Protein AF-A0A7W5H7Z1-F1 (afdb_monomer_lite)

Foldseek 3Di:
DDDPVNLVVVVQLLQAAFKEFLVLCCLLVSDVDSVRSVVVLVVQQPDPDDDHWDFQDWDQDPPPSDTTTITHPDHDDCSHQRHLVSVQCSVQPAPSNQKHAAPRPDPQLRARIDGLQEGEHEDPAPDDLVRLLVSQLSCQPPQGAYEYEYQDVVSVVSSLVNHDQSYWYHYRPDQWIATSVRDIDGSRVVSVVSVVCVVPVPDDDSDPDDD

Secondary structure (DSSP, 8-state):
---HHHHHHHHHHHHHH--EEHHHHHHTTSSSSHHHHHHHHHHHHH-SSS--PPEEEEEE-TTT-PEEEEE-SS--S-HHHHHHHHHHHHTS-S-GGGEEEGGGS-TTT--SEEETTEEEEE--S---HHHHHHHHGGGTT--S-EEEEESSHHHHHHHHTT--TTEEEEETT-SEEE-TT--EEEHHHHHHHHHHHHHS-----SS----

pLDDT: mean 88.71, std 11.76, range [37.62, 97.75]

Organism: NCBI:txid980271

Radius of gyration: 18.07 Å; chains: 1; bounding box: 48×33×54 Å

Structure (mmCIF, N/CA/C/O backbone):
data_AF-A0A7W5H7Z1-F1
#
_entry.id   AF-A0A7W5H7Z1-F1
#
loop_
_atom_site.group_PDB
_atom_site.id
_atom_site.type_symbol
_atom_site.label_atom_id
_atom_site.label_alt_id
_atom_site.label_comp_id
_atom_site.label_asym_id
_atom_site.label_entity_id
_atom_site.label_seq_id
_atom_site.pdbx_PDB_ins_code
_atom_site.Cartn_x
_atom_site.Cartn_y
_atom_site.Cartn_z
_atom_site.occupancy
_atom_site.B_iso_or_equiv
_atom_site.auth_seq_id
_atom_site.auth_comp_id
_atom_site.auth_asym_id
_atom_site.auth_atom_id
_atom_site.pdbx_PDB_model_num
ATOM 1 N N . MET A 1 1 ? -27.610 2.879 8.788 1.00 47.91 1 MET A N 1
ATOM 2 C CA . MET A 1 1 ? -26.671 2.871 9.938 1.00 47.91 1 MET A CA 1
ATOM 3 C C . MET A 1 1 ? -26.008 1.501 10.006 1.00 47.91 1 MET A C 1
ATOM 5 O O . MET A 1 1 ? -26.718 0.537 10.235 1.00 47.91 1 MET A O 1
ATOM 9 N N . VAL A 1 2 ? -24.693 1.392 9.778 1.00 54.22 2 VAL A N 1
ATOM 10 C CA . VAL A 1 2 ? -23.966 0.104 9.870 1.00 54.22 2 VAL A CA 1
ATOM 11 C C . VAL A 1 2 ? -24.048 -0.436 11.301 1.00 54.22 2 VAL A C 1
ATOM 13 O O . VAL A 1 2 ? -23.771 0.313 12.248 1.00 54.22 2 VAL A O 1
ATOM 16 N N . ASN A 1 3 ? -24.417 -1.711 11.460 1.00 74.06 3 ASN A N 1
ATOM 17 C CA . ASN A 1 3 ? -24.519 -2.368 12.761 1.00 74.06 3 ASN A CA 1
ATOM 18 C C . ASN A 1 3 ? -23.158 -2.309 13.483 1.00 74.06 3 ASN A C 1
ATOM 20 O O . ASN A 1 3 ? -22.092 -2.471 12.891 1.00 74.06 3 ASN A O 1
ATOM 24 N N . THR A 1 4 ? -23.176 -2.060 14.791 1.00 74.00 4 THR A N 1
ATOM 25 C CA . THR A 1 4 ? -21.963 -1.943 15.612 1.00 74.00 4 THR A CA 1
ATOM 26 C C . THR A 1 4 ? -21.084 -3.201 15.545 1.00 74.00 4 THR A C 1
ATOM 28 O O . THR A 1 4 ? -19.858 -3.083 15.567 1.00 74.00 4 THR A O 1
ATOM 31 N N . THR A 1 5 ? -21.692 -4.384 15.434 1.00 80.50 5 THR A N 1
ATOM 32 C CA . THR A 1 5 ? -20.982 -5.668 15.306 1.00 80.50 5 THR A CA 1
ATOM 33 C C . THR A 1 5 ? -20.309 -5.818 13.943 1.00 80.50 5 THR A C 1
ATOM 35 O O . THR A 1 5 ? -19.173 -6.274 13.854 1.00 80.50 5 THR A O 1
ATOM 38 N N . GLU A 1 6 ? -20.979 -5.373 12.885 1.00 84.69 6 GLU A N 1
ATOM 39 C CA . GLU A 1 6 ? -20.472 -5.413 11.513 1.00 84.69 6 GLU A CA 1
ATOM 40 C C . GLU A 1 6 ? -19.283 -4.464 11.328 1.00 84.69 6 GLU A C 1
ATOM 42 O O . GLU A 1 6 ? -18.262 -4.843 10.759 1.00 84.69 6 GLU A O 1
ATOM 47 N N . ARG A 1 7 ? -19.354 -3.259 11.910 1.00 85.69 7 ARG A N 1
ATOM 48 C CA . ARG A 1 7 ? -18.216 -2.330 11.917 1.00 85.69 7 ARG A CA 1
ATOM 49 C C . ARG A 1 7 ? -17.008 -2.918 12.644 1.00 85.69 7 ARG A C 1
ATOM 51 O O . ARG A 1 7 ? -15.891 -2.784 12.157 1.00 85.69 7 ARG A O 1
ATOM 58 N N . ASP A 1 8 ? -17.217 -3.545 13.803 1.00 90.69 8 ASP A N 1
ATOM 59 C CA . ASP A 1 8 ? -16.126 -4.181 14.550 1.00 90.69 8 ASP A CA 1
ATOM 60 C C . ASP A 1 8 ? -15.477 -5.303 13.744 1.00 90.69 8 ASP A C 1
ATOM 62 O O . ASP A 1 8 ? -14.252 -5.368 13.690 1.00 90.69 8 ASP A O 1
ATOM 66 N N . ARG A 1 9 ? -16.285 -6.139 13.082 1.00 89.81 9 ARG A N 1
ATOM 67 C CA . ARG A 1 9 ? -15.789 -7.173 12.172 1.00 89.81 9 ARG A CA 1
ATOM 68 C C . ARG A 1 9 ? -14.938 -6.561 11.058 1.00 89.81 9 ARG A C 1
ATOM 70 O O . ARG A 1 9 ? -13.774 -6.920 10.946 1.00 89.81 9 ARG A O 1
ATOM 77 N N . ARG A 1 10 ? -15.455 -5.545 10.357 1.00 90.94 10 ARG A N 1
ATOM 78 C CA . ARG A 1 10 ? -14.728 -4.839 9.290 1.00 90.94 10 ARG A CA 1
ATOM 79 C C . ARG A 1 10 ? -13.387 -4.264 9.758 1.00 90.94 10 ARG A C 1
ATOM 81 O O . ARG A 1 10 ? -12.411 -4.324 9.024 1.00 90.94 10 ARG A O 1
ATOM 88 N N . ILE A 1 11 ? -13.314 -3.716 10.974 1.00 92.75 11 ILE A N 1
ATOM 89 C CA . ILE A 1 11 ? -12.048 -3.222 11.548 1.00 92.75 11 ILE A CA 1
ATOM 90 C C . ILE A 1 11 ? -11.027 -4.358 11.675 1.00 92.75 11 ILE A C 1
ATOM 92 O O . ILE A 1 11 ? -9.861 -4.175 11.336 1.00 92.75 11 ILE A O 1
ATOM 96 N N . PHE A 1 12 ? -11.451 -5.514 12.184 1.00 93.44 12 PHE A N 1
ATOM 97 C CA . PHE A 1 12 ? -10.555 -6.652 12.363 1.00 93.44 12 PHE A CA 1
ATOM 98 C C . PHE A 1 12 ? -10.163 -7.309 11.043 1.00 93.44 12 PHE A C 1
ATOM 100 O O . PHE A 1 12 ? -9.004 -7.683 10.911 1.00 93.44 12 PHE A O 1
ATOM 107 N N . ASP A 1 13 ? -11.069 -7.362 10.069 1.00 92.12 13 ASP A N 1
ATOM 108 C CA . ASP A 1 13 ? -10.757 -7.830 8.718 1.00 92.12 13 ASP A CA 1
ATOM 109 C C . ASP A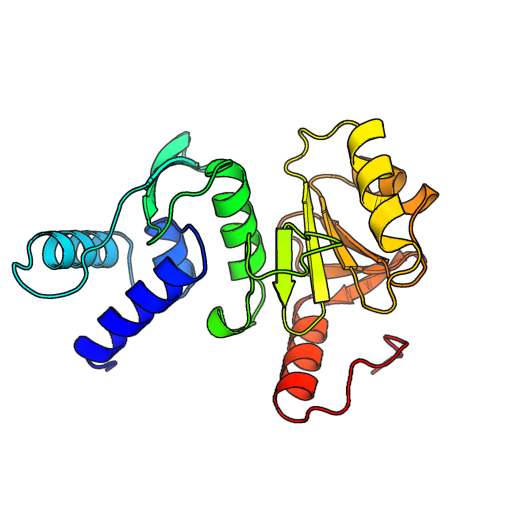 1 13 ? -9.655 -6.947 8.089 1.00 92.12 13 ASP A C 1
ATOM 111 O O . ASP A 1 13 ? -8.693 -7.457 7.514 1.00 92.12 13 ASP A O 1
ATOM 115 N N . ILE A 1 14 ? -9.717 -5.621 8.285 1.00 93.50 14 ILE A N 1
ATOM 116 C CA . ILE A 1 14 ? -8.649 -4.699 7.856 1.00 93.50 14 ILE A CA 1
ATOM 117 C C . ILE A 1 14 ? -7.334 -5.004 8.589 1.00 93.50 14 ILE A C 1
ATOM 119 O O . ILE A 1 14 ? -6.291 -5.109 7.950 1.00 93.50 14 ILE A O 1
ATOM 123 N N . PHE A 1 15 ? -7.367 -5.181 9.915 1.00 94.31 15 PHE A N 1
ATOM 124 C CA . PHE A 1 15 ? -6.164 -5.487 10.704 1.00 94.31 15 PHE A CA 1
ATOM 125 C C . PHE A 1 15 ? -5.545 -6.850 10.383 1.00 94.31 15 PHE A C 1
ATOM 127 O O . PHE A 1 15 ? -4.357 -7.047 10.638 1.00 94.31 15 PHE A O 1
ATOM 134 N N . ASP A 1 16 ? -6.330 -7.793 9.867 1.00 92.31 16 ASP A N 1
ATOM 135 C CA . ASP A 1 16 ? -5.832 -9.082 9.388 1.00 92.31 16 ASP A CA 1
ATOM 136 C C . ASP A 1 16 ? -5.142 -8.961 8.034 1.00 92.31 16 ASP A C 1
ATOM 138 O O . ASP A 1 16 ? -4.202 -9.709 7.765 1.00 92.31 16 ASP A O 1
ATOM 142 N N . THR A 1 17 ? -5.573 -7.991 7.231 1.00 91.50 17 THR A N 1
ATOM 143 C CA . THR A 1 17 ? -5.092 -7.778 5.868 1.00 91.50 17 THR A CA 1
ATOM 144 C C . THR A 1 17 ? -3.807 -6.959 5.838 1.00 91.50 17 THR A C 1
ATOM 146 O O . THR A 1 17 ? -2.834 -7.376 5.213 1.00 91.50 17 THR A O 1
ATOM 149 N N . ALA A 1 18 ? -3.779 -5.798 6.503 1.00 93.50 18 ALA A N 1
ATOM 150 C CA . ALA A 1 18 ? -2.664 -4.865 6.379 1.00 93.50 18 ALA A CA 1
ATOM 151 C C . ALA A 1 18 ? -2.434 -4.009 7.639 1.00 93.50 18 ALA A C 1
ATOM 153 O O . ALA A 1 18 ? -3.381 -3.675 8.361 1.00 93.50 18 ALA A O 1
ATOM 154 N N . PRO A 1 19 ? -1.183 -3.576 7.886 1.00 95.19 19 PRO A N 1
ATOM 155 C CA . PRO A 1 19 ? -0.887 -2.531 8.856 1.00 95.19 19 PRO A CA 1
ATOM 156 C C . PRO A 1 19 ? -1.533 -1.203 8.466 1.00 95.19 19 PRO A C 1
ATOM 158 O O . PRO A 1 19 ? -1.323 -0.703 7.359 1.00 95.19 19 PRO A O 1
ATOM 161 N N . VAL A 1 20 ? -2.288 -0.615 9.396 1.00 95.81 20 VAL A N 1
ATOM 162 C CA . VAL A 1 20 ? -2.970 0.668 9.184 1.00 95.81 20 VAL A CA 1
ATOM 163 C C . VAL A 1 20 ? -2.924 1.567 10.416 1.00 95.81 20 VAL A C 1
ATOM 165 O O . VAL A 1 20 ? -2.855 1.117 11.560 1.00 95.81 20 VAL A O 1
ATOM 168 N N . THR A 1 21 ? -3.019 2.871 10.197 1.00 95.94 21 THR A N 1
ATOM 169 C CA . THR A 1 21 ? -3.160 3.890 11.239 1.00 95.94 21 THR A CA 1
ATOM 170 C C . THR A 1 21 ? -4.626 4.257 11.466 1.00 95.94 21 THR A C 1
ATOM 172 O O . THR A 1 21 ? -5.500 4.020 10.631 1.00 95.94 21 THR A O 1
ATOM 175 N N . THR A 1 22 ? -4.920 4.925 12.586 1.00 95.31 22 THR A N 1
ATOM 176 C CA . THR A 1 22 ? -6.266 5.471 12.841 1.00 95.31 22 THR A CA 1
ATOM 177 C C . THR A 1 22 ? -6.733 6.405 11.717 1.00 95.31 22 THR A C 1
ATOM 179 O O . THR A 1 22 ? -7.916 6.416 11.386 1.00 95.31 22 THR A O 1
ATOM 182 N N . ARG A 1 23 ? -5.828 7.188 11.118 1.00 93.44 23 ARG A N 1
ATOM 183 C CA . ARG A 1 23 ? -6.168 8.097 10.016 1.00 93.44 23 ARG A CA 1
ATOM 184 C C . ARG A 1 23 ? -6.572 7.335 8.759 1.00 93.44 23 ARG A C 1
ATOM 186 O O . ARG A 1 23 ? -7.556 7.696 8.127 1.00 93.44 23 ARG A O 1
ATOM 193 N N . GLN A 1 24 ? -5.850 6.274 8.426 1.00 94.00 24 GLN A N 1
ATOM 194 C CA . GLN A 1 24 ? -6.171 5.424 7.281 1.00 94.00 24 GLN A CA 1
ATOM 195 C C . GLN A 1 24 ? -7.546 4.758 7.433 1.00 94.00 24 GLN A C 1
ATOM 197 O O . GLN A 1 24 ? -8.302 4.698 6.472 1.00 94.00 24 GLN A O 1
ATOM 202 N N . LEU A 1 25 ? -7.949 4.380 8.653 1.00 94.31 25 LEU A N 1
ATOM 203 C CA . LEU A 1 25 ? -9.320 3.909 8.909 1.00 94.31 25 LEU A CA 1
ATOM 204 C C . LEU A 1 25 ? -10.390 4.981 8.628 1.00 94.31 25 LEU A C 1
ATOM 206 O O . LEU A 1 25 ? -11.520 4.644 8.277 1.00 94.31 25 LEU A O 1
ATOM 210 N N . VAL A 1 26 ? -10.058 6.265 8.795 1.00 93.50 26 VAL A N 1
ATOM 211 C CA . VAL A 1 26 ? -10.948 7.375 8.421 1.00 93.50 26 VAL A CA 1
ATOM 212 C C . VAL A 1 26 ? -10.985 7.541 6.902 1.00 93.50 26 VAL A C 1
ATOM 214 O O . VAL A 1 26 ? -12.079 7.621 6.359 1.00 93.50 26 VAL A O 1
ATOM 217 N N . LYS A 1 27 ? -9.831 7.507 6.214 1.00 91.69 27 LYS A N 1
ATOM 218 C CA . LYS A 1 27 ? -9.767 7.537 4.736 1.00 91.69 27 LYS A CA 1
ATOM 219 C C . LYS A 1 27 ? -10.591 6.405 4.103 1.00 91.69 27 LYS A C 1
ATOM 221 O O . LYS A 1 27 ? -11.343 6.635 3.169 1.00 91.69 27 LYS A O 1
ATOM 226 N N . LEU A 1 28 ? -10.545 5.211 4.694 1.00 90.25 28 LEU A N 1
ATOM 227 C CA . LEU A 1 28 ? -11.344 4.043 4.297 1.00 90.25 28 LEU A CA 1
ATOM 228 C C . LEU A 1 28 ? -12.847 4.151 4.622 1.00 90.25 28 LEU A C 1
ATOM 230 O O . LEU A 1 28 ? -13.590 3.176 4.461 1.00 90.25 28 LEU A O 1
ATOM 234 N N . ASN A 1 29 ? -13.308 5.289 5.147 1.00 91.06 29 ASN A N 1
ATOM 235 C CA . ASN A 1 29 ? -14.686 5.515 5.581 1.00 91.06 29 ASN A CA 1
ATOM 236 C C . ASN A 1 29 ? -15.193 4.484 6.612 1.00 91.06 29 ASN A C 1
ATOM 238 O O . ASN A 1 29 ? -16.395 4.245 6.740 1.00 91.06 29 ASN A O 1
ATOM 242 N N . VAL A 1 30 ? -14.294 3.866 7.392 1.00 91.31 30 VAL A N 1
ATOM 243 C CA . VAL A 1 30 ? -14.677 2.988 8.520 1.00 91.31 30 VAL A CA 1
ATOM 244 C C . VAL A 1 30 ? -15.214 3.829 9.677 1.00 91.31 30 VAL A C 1
ATOM 246 O O . VAL A 1 30 ? -16.120 3.417 10.410 1.00 91.31 30 VAL A O 1
ATOM 249 N N . PHE A 1 31 ? -14.653 5.028 9.831 1.00 93.56 31 PHE A N 1
ATOM 250 C CA . PHE A 1 31 ? -15.052 6.009 10.825 1.00 93.56 31 PHE A CA 1
ATOM 251 C C . PHE A 1 31 ? -15.209 7.391 10.195 1.00 93.56 31 PHE A C 1
ATOM 253 O O . PHE A 1 31 ? -14.397 7.758 9.354 1.00 93.56 31 PHE A O 1
ATOM 260 N N . PRO A 1 32 ? -16.168 8.202 10.672 1.00 92.69 32 PRO A N 1
ATOM 261 C CA . PRO A 1 32 ? -16.377 9.556 10.159 1.00 92.69 32 PRO A CA 1
ATOM 262 C C . PRO A 1 32 ? -15.294 10.545 10.613 1.00 92.69 32 PRO A C 1
ATOM 264 O O . PRO A 1 32 ? -15.158 11.619 10.044 1.00 92.69 32 PRO A O 1
ATOM 267 N N . SER A 1 33 ? -14.556 10.237 11.686 1.00 95.44 33 SER A N 1
ATOM 268 C CA . SER A 1 33 ? -13.515 11.123 12.208 1.00 95.44 33 SER A CA 1
ATOM 269 C C . SER A 1 33 ? -12.477 10.386 13.044 1.00 95.44 33 SER A C 1
ATOM 271 O O . SER A 1 33 ? -12.737 9.320 13.618 1.00 95.44 33 SER A O 1
ATOM 273 N N . TYR A 1 34 ? -11.306 11.007 13.179 1.00 93.62 34 TYR A N 1
ATOM 274 C CA . TYR A 1 34 ? -10.184 10.491 13.962 1.00 93.62 34 TYR A CA 1
ATOM 275 C C . TYR A 1 34 ? -10.542 10.291 15.445 1.00 93.62 34 TYR A C 1
ATOM 277 O O . TYR A 1 34 ? -10.208 9.270 16.050 1.00 9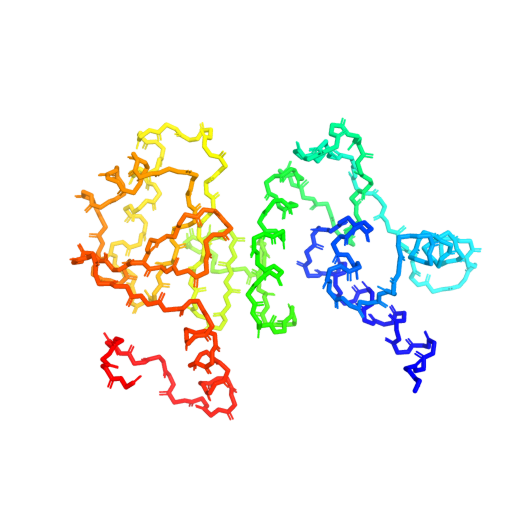3.62 34 TYR A O 1
ATOM 285 N N . GLN A 1 35 ? -11.278 11.234 16.042 1.00 95.12 35 GLN A N 1
ATOM 286 C CA . GLN A 1 35 ? -11.726 11.154 17.435 1.00 95.12 35 GLN A CA 1
ATOM 287 C C . GLN A 1 35 ? -12.687 9.977 17.638 1.00 95.12 35 GLN A C 1
ATOM 289 O O . GLN A 1 35 ? -12.592 9.263 18.641 1.00 95.12 35 GLN A O 1
ATOM 294 N N . THR A 1 36 ? -13.591 9.746 16.679 1.00 95.50 36 THR A N 1
ATOM 295 C CA . THR A 1 36 ? -14.536 8.621 16.715 1.00 95.50 36 THR A CA 1
ATOM 296 C C . THR A 1 36 ? -13.798 7.290 16.637 1.00 95.50 36 THR A C 1
ATOM 298 O O . THR A 1 36 ? -14.044 6.403 17.460 1.00 95.50 36 THR A O 1
ATOM 301 N N . ALA A 1 37 ? -12.847 7.185 15.706 1.00 94.88 37 ALA A N 1
ATOM 302 C CA . ALA A 1 37 ? -11.997 6.015 15.546 1.00 94.88 37 ALA A CA 1
ATOM 303 C C . ALA A 1 37 ? -11.220 5.706 16.837 1.00 94.88 37 ALA A C 1
ATOM 305 O O . ALA A 1 37 ? -11.345 4.613 17.390 1.00 94.88 37 ALA A O 1
ATOM 306 N N . ASN A 1 38 ? -10.516 6.689 17.408 1.00 94.69 38 ASN A N 1
ATOM 307 C CA . ASN A 1 38 ? -9.751 6.499 18.645 1.00 94.69 38 ASN A CA 1
ATOM 308 C C . ASN A 1 38 ? -10.619 6.082 19.836 1.00 94.69 38 ASN A C 1
ATOM 310 O O . ASN A 1 38 ? -10.276 5.130 20.542 1.00 94.69 38 ASN A O 1
ATOM 314 N N . ARG A 1 39 ? -11.765 6.742 20.059 1.00 94.81 39 ARG A N 1
ATOM 315 C CA . ARG A 1 39 ? -12.697 6.350 21.132 1.00 94.81 39 ARG A CA 1
ATOM 316 C C . ARG A 1 39 ? -13.161 4.907 20.950 1.00 94.81 39 ARG A C 1
ATOM 318 O O . ARG A 1 39 ? -13.261 4.172 21.935 1.00 94.81 39 ARG A O 1
ATOM 325 N N . ARG A 1 40 ? -13.433 4.482 19.709 1.00 94.19 40 ARG A N 1
ATOM 326 C CA . ARG A 1 40 ? -13.847 3.104 19.430 1.00 94.19 40 ARG A CA 1
ATOM 327 C C . ARG A 1 40 ? -12.722 2.107 19.685 1.00 94.19 40 ARG A C 1
ATOM 329 O O . ARG A 1 40 ? -12.962 1.137 20.397 1.00 94.19 40 ARG A O 1
ATOM 336 N N . LEU A 1 41 ? -11.517 2.359 19.179 1.00 94.75 41 LEU A N 1
ATOM 337 C CA . LEU A 1 41 ? -10.360 1.479 19.374 1.00 94.75 41 LEU A CA 1
ATOM 338 C C . LEU A 1 41 ? -10.004 1.323 20.862 1.00 94.75 41 LEU A C 1
ATOM 340 O O . LEU A 1 41 ? -9.753 0.209 21.318 1.00 94.75 41 LEU A O 1
ATOM 344 N N . ILE A 1 42 ? -10.087 2.399 21.656 1.00 93.88 42 ILE A N 1
ATOM 345 C CA . ILE A 1 42 ? -9.908 2.339 23.119 1.00 93.88 42 ILE A CA 1
ATOM 346 C C . ILE A 1 42 ? -10.977 1.456 23.772 1.00 93.88 42 ILE A C 1
ATOM 348 O O . ILE A 1 42 ? -10.652 0.633 24.628 1.00 93.88 42 ILE A O 1
ATOM 352 N N . ARG A 1 43 ? -12.250 1.597 23.378 1.00 92.75 43 ARG A N 1
ATOM 353 C CA . ARG A 1 43 ? -13.335 0.747 23.898 1.00 92.75 43 ARG A CA 1
ATOM 354 C C . ARG A 1 43 ? -13.119 -0.720 23.537 1.00 92.75 43 ARG A C 1
ATOM 356 O O . ARG A 1 43 ? -13.290 -1.565 24.406 1.00 92.75 43 ARG A O 1
ATOM 363 N N . LEU A 1 44 ? -12.712 -1.013 22.300 1.00 92.75 44 LEU A N 1
ATOM 364 C CA . LEU A 1 44 ? -12.395 -2.372 21.855 1.00 92.75 44 LEU A CA 1
ATOM 365 C C . LEU A 1 44 ? -11.237 -2.974 22.656 1.00 92.75 44 LEU A C 1
ATOM 367 O O . LEU A 1 44 ? -11.344 -4.107 23.107 1.00 92.75 44 LEU A O 1
ATOM 371 N N . LYS A 1 45 ? -10.181 -2.197 22.920 1.00 92.38 45 LYS A N 1
ATOM 372 C CA . LYS A 1 45 ? -9.049 -2.635 23.750 1.00 92.38 45 LYS A CA 1
ATOM 373 C C . LYS A 1 45 ? -9.447 -2.942 25.201 1.00 92.38 45 LYS A C 1
ATOM 375 O O . LYS A 1 45 ? -8.849 -3.811 25.820 1.00 92.38 45 LYS A O 1
ATOM 380 N N . LYS A 1 46 ? -10.441 -2.234 25.750 1.00 91.44 46 LYS A N 1
ATOM 381 C CA . LYS A 1 46 ? -10.940 -2.431 27.126 1.00 91.44 46 LYS A CA 1
ATOM 382 C C . LYS A 1 46 ? -11.931 -3.594 27.270 1.00 91.44 46 LYS A C 1
ATOM 384 O O . LYS A 1 46 ? -12.302 -3.926 28.396 1.00 91.44 46 LYS A O 1
ATOM 389 N N . ARG A 1 47 ? -12.411 -4.191 26.173 1.00 87.25 47 ARG A N 1
ATOM 390 C CA . ARG A 1 47 ? -13.343 -5.326 26.252 1.00 87.25 47 ARG A CA 1
ATOM 391 C C . ARG A 1 47 ? -12.638 -6.545 26.845 1.00 87.25 47 ARG A C 1
ATOM 393 O O . ARG A 1 47 ? -11.533 -6.881 26.446 1.00 87.25 47 ARG A O 1
ATOM 400 N N . LYS A 1 48 ? -13.318 -7.231 27.770 1.00 74.69 48 LYS A N 1
ATOM 401 C CA . LYS A 1 48 ? -12.821 -8.464 28.409 1.00 74.69 48 LYS A CA 1
ATOM 402 C C . LYS A 1 48 ? -12.991 -9.720 27.544 1.00 74.69 48 LYS A C 1
ATOM 404 O O . LYS A 1 48 ? -12.361 -10.730 27.822 1.00 74.69 48 LYS A O 1
ATOM 409 N N . ARG A 1 49 ? -13.876 -9.683 26.543 1.00 77.44 49 ARG A N 1
ATOM 410 C CA . ARG A 1 49 ? -14.193 -10.816 25.659 1.00 77.44 49 ARG A CA 1
ATOM 411 C C . ARG A 1 49 ? -14.089 -10.381 24.197 1.00 77.44 49 ARG A C 1
ATOM 413 O O . ARG A 1 49 ? -14.547 -9.289 23.856 1.00 77.44 49 ARG A O 1
ATOM 420 N N . GLY A 1 50 ? -13.533 -11.254 23.359 1.00 82.06 50 GLY A N 1
ATOM 421 C CA . GLY A 1 50 ? -13.363 -11.046 21.920 1.00 82.06 50 GLY A CA 1
ATOM 422 C C . GLY A 1 50 ? -11.962 -10.581 21.514 1.00 82.06 50 GLY A C 1
ATOM 423 O O . GLY A 1 50 ? -11.062 -10.439 22.340 1.00 82.06 50 GLY A O 1
ATOM 424 N N . ARG A 1 51 ? -11.789 -10.359 20.208 1.00 89.12 51 ARG A N 1
ATOM 425 C CA . ARG A 1 51 ? -10.541 -9.858 19.619 1.00 89.12 51 ARG A CA 1
ATOM 426 C C . ARG A 1 51 ? -10.269 -8.424 20.081 1.00 89.12 51 ARG A C 1
ATOM 428 O O . ARG A 1 51 ? -11.200 -7.635 20.249 1.00 89.12 51 ARG A O 1
ATOM 435 N N . THR A 1 52 ? -8.997 -8.077 20.265 1.00 92.38 52 THR A N 1
ATOM 436 C CA . THR A 1 52 ? -8.571 -6.734 20.687 1.00 92.38 52 THR A CA 1
ATOM 437 C C . THR A 1 52 ? -7.640 -6.102 19.649 1.00 92.38 52 THR A C 1
ATOM 439 O O . THR A 1 52 ? -6.822 -6.806 19.054 1.00 92.38 52 THR A O 1
ATOM 442 N N . PRO A 1 53 ? -7.744 -4.782 19.395 1.00 93.31 53 PRO A N 1
ATOM 443 C CA . PRO A 1 53 ? -6.815 -4.091 18.510 1.00 93.31 53 PRO A CA 1
ATOM 444 C C . PRO A 1 53 ? -5.394 -4.156 19.068 1.00 93.31 53 PRO A C 1
ATOM 446 O O . PRO A 1 53 ? -5.131 -3.687 20.181 1.00 93.31 53 PRO A O 1
ATOM 449 N N . ARG A 1 54 ? -4.473 -4.700 18.278 1.00 94.88 54 ARG A N 1
ATOM 450 C CA . ARG A 1 54 ? -3.052 -4.764 18.611 1.00 94.88 54 ARG A CA 1
ATOM 451 C C . ARG A 1 54 ? -2.325 -3.595 17.961 1.00 94.88 54 ARG A C 1
ATOM 453 O O . ARG A 1 54 ? -2.449 -3.386 16.761 1.00 94.88 54 ARG A O 1
ATOM 460 N N . VAL A 1 55 ? -1.554 -2.858 18.759 1.00 96.62 55 VAL A N 1
ATOM 461 C CA . VAL A 1 55 ? -0.592 -1.871 18.253 1.00 96.62 55 VAL A CA 1
ATOM 462 C C . VAL A 1 55 ? 0.731 -2.591 18.035 1.00 96.62 55 VAL A C 1
ATOM 464 O O . VAL A 1 55 ? 1.220 -3.249 18.956 1.00 96.62 55 VAL A O 1
ATOM 467 N N . ILE A 1 56 ? 1.282 -2.493 16.830 1.00 96.25 56 ILE A N 1
ATOM 468 C CA . ILE A 1 56 ? 2.532 -3.169 16.454 1.00 96.25 56 ILE A CA 1
ATOM 469 C C . ILE A 1 56 ? 3.734 -2.221 16.388 1.00 96.25 56 ILE A C 1
ATOM 471 O O . ILE A 1 56 ? 4.864 -2.694 16.397 1.00 96.25 56 ILE A O 1
ATOM 475 N N . GLY A 1 57 ? 3.493 -0.909 16.376 1.00 96.00 57 GLY A N 1
ATOM 476 C CA . GLY A 1 57 ? 4.524 0.124 16.382 1.00 96.00 57 GLY A CA 1
ATOM 477 C C . GLY A 1 57 ? 3.938 1.522 16.193 1.00 96.00 57 GLY A C 1
ATOM 478 O O . GLY A 1 57 ? 2.715 1.711 16.252 1.00 96.00 57 GLY A O 1
ATOM 479 N N . THR A 1 58 ? 4.820 2.486 15.954 1.00 95.56 58 THR A N 1
ATOM 480 C CA . THR A 1 58 ? 4.485 3.854 15.552 1.00 95.56 58 THR A CA 1
ATOM 481 C C . THR A 1 58 ? 5.239 4.228 14.278 1.00 95.56 58 THR A C 1
ATOM 483 O O . THR A 1 58 ? 6.302 3.681 14.000 1.00 95.56 58 THR A O 1
ATOM 486 N N . VAL A 1 59 ? 4.652 5.115 13.474 1.00 93.38 59 VAL A N 1
ATOM 487 C CA . VAL A 1 59 ? 5.251 5.656 12.242 1.00 93.38 59 VAL A CA 1
ATOM 488 C C . VAL A 1 59 ? 5.036 7.164 12.221 1.00 93.38 59 VAL A C 1
ATOM 490 O O . VAL A 1 59 ? 3.937 7.627 12.532 1.00 93.38 59 VAL A O 1
ATOM 493 N N . ALA A 1 60 ? 6.066 7.931 11.866 1.00 90.50 60 ALA A N 1
ATOM 494 C CA . ALA A 1 60 ? 5.939 9.365 11.633 1.00 90.50 60 ALA A CA 1
ATOM 495 C C . ALA A 1 60 ? 5.263 9.610 10.276 1.00 90.50 60 ALA A C 1
ATOM 497 O O . ALA A 1 60 ? 5.768 9.191 9.238 1.00 90.50 60 ALA A O 1
ATOM 498 N N . MET A 1 61 ? 4.107 10.275 10.277 1.00 81.31 61 MET A N 1
ATOM 499 C CA . MET A 1 61 ? 3.385 10.577 9.036 1.00 81.31 61 MET A CA 1
ATOM 500 C C . MET A 1 61 ? 3.991 11.815 8.359 1.00 81.31 61 MET A C 1
ATOM 502 O O . MET A 1 61 ? 4.204 12.831 9.028 1.00 81.31 61 MET A O 1
ATOM 506 N N . HIS A 1 62 ? 4.219 11.754 7.041 1.00 72.25 62 HIS A N 1
ATOM 507 C CA . HIS A 1 62 ? 4.903 12.805 6.268 1.00 72.25 62 HIS A CA 1
ATOM 508 C C . HIS A 1 62 ? 4.292 14.206 6.411 1.00 72.25 62 HIS A C 1
ATOM 510 O O . HIS A 1 62 ? 5.008 15.198 6.373 1.00 72.25 62 HIS A O 1
ATOM 516 N N . ASP A 1 63 ? 2.980 14.301 6.596 1.00 69.31 63 ASP A N 1
ATOM 517 C CA . ASP A 1 63 ? 2.246 15.565 6.567 1.00 69.31 63 ASP A CA 1
ATOM 518 C C . ASP A 1 63 ? 2.113 16.258 7.930 1.00 69.31 63 ASP A C 1
ATOM 520 O O . ASP A 1 63 ? 1.739 17.425 7.999 1.00 69.31 63 ASP A O 1
ATOM 524 N N . SER A 1 64 ? 2.388 15.550 9.027 1.00 68.31 64 SER A N 1
ATOM 525 C CA . SER A 1 64 ? 2.234 16.104 10.380 1.00 68.31 64 SER A CA 1
ATOM 526 C C . SER A 1 64 ? 3.480 15.979 11.246 1.00 68.31 64 SER A C 1
ATOM 528 O O . SER A 1 64 ? 3.524 16.588 12.315 1.00 68.31 64 SER A O 1
ATOM 530 N N . GLY A 1 65 ? 4.455 15.151 10.848 1.00 72.38 65 GLY A N 1
ATOM 531 C CA . GLY A 1 65 ? 5.630 14.806 11.655 1.00 72.38 65 GLY A CA 1
ATOM 532 C C . GLY A 1 65 ? 5.297 14.085 12.967 1.00 72.38 65 GLY A C 1
ATOM 533 O O . GLY A 1 65 ? 6.192 13.741 13.733 1.00 72.38 65 GLY A O 1
ATOM 534 N N . ARG A 1 66 ? 4.010 13.850 13.255 1.00 82.56 66 ARG A N 1
ATOM 535 C CA . ARG A 1 66 ? 3.551 13.198 14.478 1.00 82.56 66 ARG A CA 1
ATOM 536 C C . ARG A 1 66 ? 3.539 11.697 14.283 1.00 82.56 66 ARG A C 1
ATOM 538 O O . ARG A 1 66 ? 3.082 11.184 13.260 1.00 82.56 66 ARG A O 1
ATOM 545 N N . GLU A 1 67 ? 3.970 10.998 15.321 1.00 91.56 67 GLU A N 1
ATOM 546 C CA . GLU A 1 67 ? 3.860 9.552 15.371 1.00 91.56 67 GLU A CA 1
ATOM 547 C C . GLU A 1 67 ? 2.393 9.108 15.419 1.00 91.56 67 GLU A C 1
ATOM 549 O O . GLU A 1 67 ? 1.610 9.506 16.289 1.00 91.56 67 GLU A O 1
ATOM 554 N N . ALA A 1 68 ? 2.026 8.230 14.492 1.00 93.19 68 ALA A N 1
ATOM 555 C CA . ALA A 1 68 ? 0.749 7.546 14.456 1.00 93.19 68 ALA A CA 1
ATOM 556 C C . ALA A 1 68 ? 0.913 6.101 14.936 1.00 93.19 68 ALA A C 1
ATOM 558 O O . ALA A 1 68 ? 1.837 5.395 14.538 1.00 93.19 68 ALA A O 1
ATOM 559 N N . LYS A 1 69 ? -0.020 5.633 15.774 1.00 96.25 69 LYS A N 1
ATOM 560 C CA . LYS A 1 69 ? -0.087 4.218 16.169 1.00 96.25 69 LYS A CA 1
ATOM 561 C C . LYS A 1 69 ? -0.486 3.366 14.973 1.00 96.25 69 LYS A C 1
ATOM 563 O O . LYS A 1 69 ? -1.490 3.663 14.322 1.00 96.25 69 LYS A O 1
ATOM 568 N N . VAL A 1 70 ? 0.256 2.285 14.763 1.00 97.38 70 VAL A N 1
ATOM 569 C CA . VAL A 1 70 ? -0.002 1.307 13.707 1.00 97.38 70 VAL A CA 1
ATOM 570 C C . VAL A 1 70 ? -0.675 0.081 14.304 1.00 97.38 70 VAL A C 1
ATOM 572 O O . VAL A 1 70 ? -0.167 -0.519 15.257 1.00 97.38 70 VAL A O 1
ATOM 575 N N . TYR A 1 71 ? -1.818 -0.286 13.739 1.00 97.38 71 TYR A N 1
ATOM 576 C CA . TYR A 1 71 ? -2.620 -1.432 14.133 1.00 97.38 71 TYR A CA 1
ATOM 577 C C . TYR A 1 71 ? -2.502 -2.541 13.091 1.00 97.38 71 TYR A C 1
ATOM 579 O O . TYR A 1 71 ? -2.625 -2.284 11.897 1.00 97.38 71 TYR A O 1
ATOM 587 N N . CYS A 1 72 ? -2.261 -3.764 13.559 1.00 95.56 72 CYS A N 1
ATOM 588 C CA . CYS A 1 72 ? -2.241 -4.975 12.740 1.00 95.56 72 CYS A CA 1
ATOM 589 C C . CYS A 1 72 ? -2.384 -6.203 13.647 1.00 95.56 72 CYS A C 1
ATOM 591 O O . CYS A 1 72 ? -1.872 -6.213 14.773 1.00 95.56 72 CYS A O 1
ATOM 593 N N . SER A 1 73 ? -3.054 -7.252 13.176 1.00 93.25 73 SER A N 1
ATOM 594 C CA . SER A 1 73 ? -3.196 -8.508 13.923 1.00 93.25 73 SER A CA 1
ATOM 595 C C . SER A 1 73 ? -1.879 -9.288 14.010 1.00 93.25 73 SER A C 1
ATOM 597 O O . SER A 1 73 ? -1.623 -9.978 15.003 1.00 93.25 73 SER A O 1
ATOM 599 N N . HIS A 1 74 ? -1.006 -9.145 13.014 1.00 90.50 74 HIS A N 1
ATOM 600 C CA . HIS A 1 74 ? 0.278 -9.833 12.924 1.00 90.50 74 HIS A CA 1
ATOM 601 C C . HIS A 1 74 ? 1.456 -8.847 12.985 1.00 90.50 74 HIS A C 1
ATOM 603 O O . HIS A 1 74 ? 1.299 -7.641 12.808 1.00 90.50 74 HIS A O 1
ATOM 609 N N . ARG A 1 75 ? 2.654 -9.351 13.308 1.00 89.75 75 ARG A N 1
ATOM 610 C CA . ARG A 1 75 ? 3.877 -8.537 13.247 1.00 89.75 75 ARG A CA 1
ATOM 611 C C . ARG A 1 75 ? 4.338 -8.429 11.799 1.00 89.75 75 ARG A C 1
ATOM 613 O O . ARG A 1 75 ? 4.282 -9.417 11.074 1.00 89.75 75 ARG A O 1
ATOM 620 N N . VAL A 1 76 ? 4.856 -7.265 11.434 1.00 90.81 76 VAL A N 1
ATOM 621 C CA . VAL A 1 76 ? 5.516 -7.024 10.147 1.00 90.81 76 VAL A CA 1
ATOM 622 C C . VAL A 1 76 ? 6.930 -6.512 10.403 1.00 90.81 76 VAL A C 1
ATOM 624 O O . VAL A 1 76 ? 7.175 -5.860 11.420 1.00 90.81 76 VAL A O 1
ATOM 627 N N . SER A 1 77 ? 7.869 -6.843 9.521 1.00 87.88 77 SER A N 1
ATOM 628 C CA . SER A 1 77 ? 9.285 -6.489 9.683 1.00 87.88 77 SER A CA 1
ATOM 629 C C . SER A 1 77 ? 9.556 -5.020 9.355 1.00 87.88 77 SER A C 1
ATOM 631 O O . SER A 1 77 ? 10.256 -4.344 10.103 1.00 87.88 77 SER A O 1
ATOM 633 N N . LYS A 1 78 ? 8.967 -4.508 8.269 1.00 91.62 78 LYS A N 1
ATOM 634 C CA . LYS A 1 78 ? 9.127 -3.128 7.795 1.00 91.62 78 LYS A CA 1
ATOM 635 C C . LYS A 1 78 ? 7.828 -2.340 7.986 1.00 91.62 78 LYS A C 1
ATOM 637 O O . LYS A 1 78 ? 7.146 -2.024 7.021 1.00 91.62 78 LYS A O 1
ATOM 642 N N . ILE A 1 79 ? 7.475 -2.033 9.239 1.00 93.88 79 ILE A N 1
ATOM 643 C CA . ILE A 1 79 ? 6.199 -1.367 9.590 1.00 93.88 79 ILE A CA 1
ATOM 644 C C . ILE A 1 79 ? 5.955 -0.120 8.737 1.00 93.88 79 ILE A C 1
ATOM 646 O O . ILE A 1 79 ? 4.860 0.074 8.225 1.00 93.88 79 ILE A O 1
ATOM 650 N N . GLU A 1 80 ? 6.982 0.709 8.580 1.00 93.25 80 GLU A N 1
ATOM 651 C CA . GLU A 1 80 ? 6.877 1.960 7.842 1.00 93.25 80 GLU A CA 1
ATOM 652 C C . GLU A 1 80 ? 6.563 1.730 6.355 1.00 93.25 80 GLU A C 1
ATOM 654 O O . GLU A 1 80 ? 5.632 2.331 5.829 1.00 93.25 80 GLU A O 1
ATOM 659 N N . HIS A 1 81 ? 7.264 0.790 5.710 1.00 94.19 81 HIS A N 1
ATOM 660 C CA . HIS A 1 81 ? 6.994 0.361 4.331 1.00 94.19 81 HIS A CA 1
ATOM 661 C C . HIS A 1 81 ? 5.547 -0.071 4.141 1.00 94.19 81 HIS A C 1
ATOM 663 O O . HIS A 1 81 ? 4.846 0.444 3.276 1.00 94.19 81 HIS A O 1
ATOM 669 N N . GLU A 1 82 ? 5.081 -0.958 5.016 1.00 95.12 82 GLU A N 1
ATOM 670 C CA . GLU A 1 82 ? 3.734 -1.508 4.933 1.00 95.12 82 GLU A CA 1
ATOM 671 C C . GLU A 1 82 ? 2.650 -0.444 5.135 1.00 95.12 82 GLU A C 1
ATOM 673 O O . GLU A 1 82 ? 1.613 -0.498 4.477 1.00 95.12 82 GLU A O 1
ATOM 678 N N . VAL A 1 83 ? 2.877 0.521 6.034 1.00 94.81 83 VAL A N 1
ATOM 679 C CA . VAL A 1 83 ? 1.932 1.615 6.294 1.00 94.81 83 VAL A CA 1
ATOM 680 C C . VAL A 1 83 ? 1.834 2.555 5.100 1.00 94.81 83 VAL A C 1
ATOM 682 O O . VAL A 1 83 ? 0.719 2.944 4.755 1.00 94.81 83 VAL A O 1
ATOM 685 N N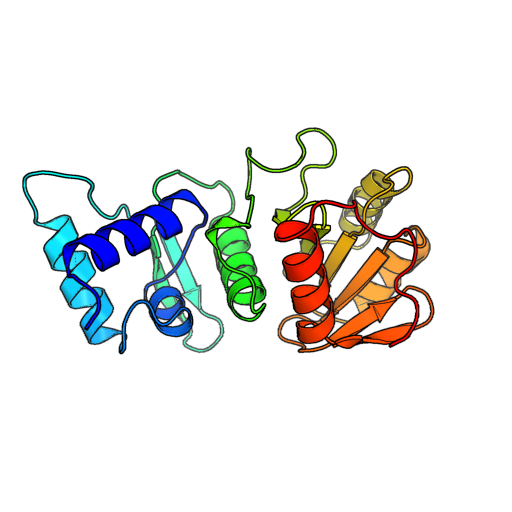 . PHE A 1 84 ? 2.954 2.903 4.464 1.00 94.50 84 PHE A N 1
ATOM 686 C CA . PHE A 1 84 ? 2.941 3.762 3.277 1.00 94.50 84 PHE A CA 1
ATOM 687 C C . PHE A 1 84 ? 2.359 3.054 2.057 1.00 94.50 84 PHE A C 1
ATOM 689 O O . PHE A 1 84 ? 1.569 3.655 1.337 1.00 94.50 84 PHE A O 1
ATOM 696 N N . LEU A 1 85 ? 2.625 1.758 1.891 1.00 95.69 85 LEU A N 1
ATOM 697 C CA . LEU A 1 85 ? 1.939 0.961 0.881 1.00 95.69 85 LEU A CA 1
ATOM 698 C C . LEU A 1 85 ? 0.428 0.890 1.143 1.00 95.69 85 LEU A C 1
ATOM 700 O O . LEU A 1 85 ? -0.368 1.026 0.224 1.00 95.69 85 LEU A O 1
ATOM 704 N N . SER A 1 86 ? -0.002 0.734 2.399 1.00 95.12 86 SER A N 1
ATOM 705 C CA . SER A 1 86 ? -1.428 0.834 2.728 1.00 95.12 86 SER A CA 1
ATOM 706 C C . SER A 1 86 ? -1.997 2.215 2.404 1.00 95.12 86 SER A C 1
ATOM 708 O O . SER A 1 86 ? -3.141 2.296 1.988 1.00 95.12 86 SER A O 1
ATOM 710 N N . GLU A 1 87 ? -1.241 3.301 2.591 1.00 93.31 87 GLU A N 1
ATOM 711 C CA . GLU A 1 87 ? -1.694 4.642 2.205 1.00 93.31 87 GLU A CA 1
ATOM 712 C C . GLU A 1 87 ? -1.892 4.760 0.697 1.00 93.31 87 GLU A C 1
ATOM 714 O O . GLU A 1 87 ? -2.952 5.207 0.278 1.00 93.31 87 GLU A O 1
ATOM 719 N N . GLU A 1 88 ? -0.920 4.291 -0.081 1.00 94.44 88 GLU A N 1
ATOM 720 C CA . GLU A 1 88 ? -0.969 4.267 -1.542 1.00 94.44 88 GLU A CA 1
ATOM 721 C C . GLU A 1 88 ? -2.168 3.456 -2.054 1.00 94.44 88 GLU A C 1
ATOM 723 O O . GLU A 1 88 ? -2.940 3.943 -2.874 1.00 94.44 88 GLU A O 1
ATOM 728 N N . LEU A 1 89 ? -2.383 2.248 -1.525 1.00 94.50 89 LEU A N 1
ATOM 729 C CA . LEU A 1 89 ? -3.469 1.376 -1.980 1.00 94.50 89 LEU A CA 1
ATOM 730 C C . LEU A 1 89 ? -4.857 1.828 -1.514 1.00 94.50 89 LEU A C 1
ATOM 732 O O . LEU A 1 89 ? -5.839 1.499 -2.164 1.00 94.50 89 LEU A O 1
ATOM 736 N N . ILE A 1 90 ? -4.982 2.578 -0.411 1.00 92.62 90 ILE A N 1
ATOM 737 C CA . ILE A 1 90 ? -6.292 3.087 0.050 1.00 92.62 90 ILE A CA 1
ATOM 738 C C . ILE A 1 90 ? -6.935 4.002 -0.993 1.00 92.62 90 ILE A C 1
ATOM 740 O O . ILE A 1 90 ? -8.162 4.067 -1.068 1.00 92.62 90 ILE A O 1
ATOM 744 N N . ASP A 1 91 ? -6.113 4.685 -1.784 1.00 90.75 91 ASP A N 1
ATOM 745 C CA . ASP A 1 91 ? -6.575 5.577 -2.841 1.00 90.75 91 ASP A CA 1
ATOM 746 C C . ASP A 1 91 ? -6.959 4.807 -4.124 1.00 90.75 91 ASP A C 1
ATOM 748 O O . ASP A 1 91 ? -7.529 5.385 -5.051 1.00 90.75 91 ASP A O 1
ATOM 752 N N . TRP A 1 92 ? -6.720 3.490 -4.170 1.00 93.12 92 TRP A N 1
ATOM 753 C CA . TRP A 1 92 ? -7.223 2.612 -5.220 1.00 93.12 92 TRP A CA 1
ATOM 754 C C . TRP A 1 92 ? -8.637 2.163 -4.833 1.00 93.12 92 TRP A C 1
ATOM 756 O O . TRP A 1 92 ? -8.816 1.611 -3.744 1.00 93.12 92 TRP A O 1
ATOM 766 N N . PRO A 1 93 ? -9.660 2.358 -5.688 1.00 89.31 93 PRO A N 1
ATOM 767 C CA . PRO A 1 93 ? -11.055 2.024 -5.382 1.00 89.31 93 PRO A CA 1
ATOM 768 C C . PRO A 1 93 ? -11.340 0.507 -5.396 1.00 89.31 93 PRO A C 1
ATOM 770 O O . PRO A 1 93 ? -12.352 0.054 -5.920 1.00 89.31 93 PRO A O 1
ATOM 773 N N . ILE A 1 94 ? -10.462 -0.293 -4.789 1.00 89.56 94 ILE A N 1
ATOM 774 C CA . ILE A 1 94 ? -10.563 -1.746 -4.684 1.00 89.56 94 ILE A CA 1
ATOM 775 C C . ILE A 1 94 ? -10.829 -2.128 -3.223 1.00 89.56 94 ILE A C 1
ATOM 777 O O . ILE A 1 94 ? -10.128 -1.657 -2.321 1.00 89.56 94 ILE A O 1
ATOM 781 N N . PRO A 1 95 ? -11.809 -3.007 -2.947 1.00 86.38 95 PRO A N 1
ATOM 782 C CA . PRO A 1 95 ? -12.047 -3.512 -1.603 1.00 86.38 95 PRO A CA 1
ATOM 783 C C . PRO A 1 95 ? -10.786 -4.131 -0.991 1.00 86.38 95 PRO A C 1
ATOM 785 O O . PRO A 1 95 ? -10.165 -5.014 -1.578 1.00 86.38 95 PRO A O 1
ATOM 788 N N . PHE A 1 96 ? -10.461 -3.742 0.245 1.00 85.19 96 PHE A N 1
ATOM 789 C CA . PHE A 1 96 ? -9.289 -4.266 0.962 1.00 85.19 96 PHE A CA 1
ATOM 790 C C . PHE A 1 96 ? -9.281 -5.802 1.070 1.00 85.19 96 PHE A C 1
ATOM 792 O O . PHE A 1 96 ? -8.221 -6.402 1.180 1.00 85.19 96 PHE A O 1
ATOM 799 N N . THR A 1 97 ? -10.450 -6.452 1.030 1.00 82.19 97 THR A N 1
ATOM 800 C CA . THR A 1 97 ? -10.582 -7.917 1.073 1.00 82.19 97 THR A CA 1
ATOM 801 C C . THR A 1 97 ? -9.950 -8.616 -0.129 1.00 82.19 97 THR A C 1
ATOM 803 O O . THR A 1 97 ? -9.712 -9.816 -0.062 1.00 82.19 97 THR A O 1
ATOM 806 N N . MET A 1 98 ? -9.696 -7.886 -1.218 1.00 89.25 98 MET A N 1
ATOM 807 C CA . MET A 1 98 ? -9.004 -8.396 -2.403 1.00 89.25 98 MET A CA 1
ATOM 808 C C . MET A 1 98 ? -7.484 -8.245 -2.308 1.00 89.25 98 MET A C 1
ATOM 810 O O . MET A 1 98 ? -6.764 -8.790 -3.142 1.00 89.25 98 MET A O 1
ATOM 814 N N . TRP A 1 99 ? -6.978 -7.508 -1.316 1.00 92.31 99 TRP A N 1
ATOM 815 C CA . TRP A 1 99 ? -5.547 -7.286 -1.173 1.00 92.31 99 TRP A CA 1
ATOM 816 C C . TRP A 1 99 ? -4.896 -8.480 -0.491 1.00 92.31 99 TRP A C 1
ATOM 818 O O . TRP A 1 99 ? -5.299 -8.911 0.592 1.00 92.31 99 TRP A O 1
ATOM 828 N N . LYS A 1 100 ? -3.807 -8.955 -1.079 1.00 92.69 100 LYS A N 1
ATOM 829 C CA . LYS A 1 100 ? -2.877 -9.878 -0.438 1.00 92.69 100 LYS A CA 1
ATOM 830 C C . LYS A 1 100 ? -1.604 -9.119 -0.084 1.00 92.69 100 LYS A C 1
ATOM 832 O O . LYS A 1 100 ? -1.136 -8.273 -0.842 1.00 92.69 100 LYS A O 1
ATOM 837 N N . ARG A 1 101 ? -1.058 -9.404 1.099 1.00 92.00 101 ARG A N 1
ATOM 838 C CA . ARG A 1 101 ? 0.132 -8.745 1.659 1.00 92.00 101 ARG A CA 1
ATOM 839 C C . ARG A 1 101 ? 1.060 -9.767 2.300 1.00 92.00 101 ARG A C 1
ATOM 841 O O . ARG A 1 101 ? 0.604 -10.792 2.821 1.00 92.00 101 ARG A O 1
ATOM 848 N N . GLY A 1 102 ? 2.356 -9.464 2.305 1.00 86.50 102 GLY A N 1
ATOM 849 C CA . GLY A 1 102 ? 3.375 -10.273 2.968 1.00 86.50 102 GLY A CA 1
ATOM 850 C C . GLY A 1 102 ? 3.321 -11.741 2.541 1.00 86.50 102 GLY A C 1
ATOM 851 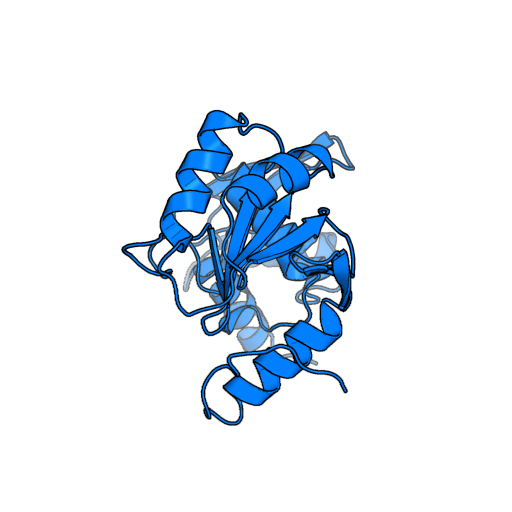O O . GLY A 1 102 ? 3.367 -12.058 1.366 1.00 86.50 102 GLY A O 1
ATOM 852 N N . ARG A 1 103 ? 3.180 -12.667 3.495 1.00 85.81 103 ARG A N 1
ATOM 853 C CA . ARG A 1 103 ? 3.190 -14.117 3.209 1.00 85.81 103 ARG A CA 1
ATOM 854 C C . ARG A 1 103 ? 2.033 -14.624 2.336 1.00 85.81 103 ARG A C 1
ATOM 856 O O . ARG A 1 103 ? 2.047 -15.792 1.973 1.00 85.81 103 ARG A O 1
ATOM 863 N N . ASN A 1 104 ? 1.004 -13.804 2.125 1.00 89.19 104 ASN A N 1
ATOM 864 C CA . ASN A 1 104 ? -0.168 -14.184 1.344 1.00 89.19 104 ASN A CA 1
ATOM 865 C C . ASN A 1 104 ? -0.014 -13.833 -0.145 1.00 89.19 104 ASN A C 1
ATOM 867 O O . ASN A 1 104 ? -0.911 -14.168 -0.911 1.00 89.19 104 ASN A O 1
ATOM 871 N N . THR A 1 105 ? 1.053 -13.133 -0.543 1.00 93.06 105 THR A N 1
ATOM 872 C CA . THR A 1 105 ? 1.372 -12.887 -1.957 1.00 93.06 105 THR A CA 1
ATOM 873 C C . THR A 1 105 ? 2.087 -14.089 -2.575 1.00 93.06 105 THR A C 1
ATOM 875 O O . THR A 1 105 ? 2.421 -15.049 -1.870 1.00 93.06 105 THR A O 1
ATOM 878 N N . ASP A 1 106 ? 2.315 -14.050 -3.891 1.00 91.25 106 ASP A N 1
ATOM 879 C CA . ASP A 1 106 ? 3.117 -15.051 -4.596 1.00 91.25 106 ASP A CA 1
ATOM 880 C C . ASP A 1 106 ? 4.438 -15.363 -3.858 1.00 91.25 106 ASP A C 1
ATOM 882 O O . ASP A 1 106 ? 5.262 -14.487 -3.583 1.00 91.25 106 ASP A O 1
ATOM 886 N N . GLY A 1 107 ? 4.642 -16.638 -3.512 1.00 88.94 107 GLY A N 1
ATOM 887 C CA . GLY A 1 107 ? 5.765 -17.066 -2.676 1.00 88.94 107 GLY A CA 1
ATOM 888 C C . GLY A 1 107 ? 7.131 -17.020 -3.370 1.00 88.94 107 GLY A C 1
ATOM 889 O O . GLY A 1 107 ? 8.157 -17.010 -2.670 1.00 88.94 107 GLY A O 1
ATOM 890 N N . PHE A 1 108 ? 7.142 -16.994 -4.707 1.00 89.94 108 PHE A N 1
ATOM 891 C CA . PHE A 1 108 ? 8.331 -16.956 -5.551 1.00 89.94 108 PHE A CA 1
ATOM 892 C C . PHE A 1 108 ? 8.738 -15.513 -5.864 1.00 89.94 108 PHE A C 1
ATOM 894 O O . PHE A 1 108 ? 9.851 -15.107 -5.521 1.00 89.94 108 PHE A O 1
ATOM 901 N N . LEU A 1 109 ? 7.827 -14.721 -6.434 1.00 92.06 109 LEU A N 1
ATOM 902 C CA . LEU A 1 109 ? 8.057 -13.315 -6.768 1.00 92.06 109 LEU A CA 1
ATOM 903 C C . LEU A 1 109 ? 8.170 -12.458 -5.509 1.00 92.06 109 LEU A C 1
ATOM 905 O O . LEU A 1 109 ? 9.097 -11.649 -5.392 1.00 92.06 109 LEU A O 1
ATOM 909 N N . ARG A 1 110 ? 7.280 -12.701 -4.538 1.00 92.88 110 ARG A N 1
ATOM 910 C CA . ARG A 1 110 ? 7.114 -11.930 -3.300 1.00 92.88 110 ARG A CA 1
ATOM 911 C C . ARG A 1 110 ? 6.956 -10.431 -3.573 1.00 92.88 110 ARG A C 1
ATOM 913 O O . ARG A 1 110 ? 7.810 -9.666 -3.107 1.00 92.88 110 ARG A O 1
ATOM 920 N N . PRO A 1 111 ? 5.911 -10.020 -4.318 1.00 96.00 111 PRO A N 1
ATOM 921 C CA . PRO A 1 111 ? 5.580 -8.608 -4.437 1.00 96.00 111 PRO A CA 1
ATOM 922 C C . PRO A 1 111 ? 5.188 -8.054 -3.065 1.00 96.00 111 PRO A C 1
ATOM 924 O O . PRO A 1 111 ? 4.740 -8.801 -2.180 1.00 96.00 111 PRO A O 1
ATOM 927 N N . ASP A 1 112 ? 5.307 -6.739 -2.901 1.00 96.00 112 ASP A N 1
ATOM 928 C CA . ASP A 1 112 ? 4.863 -6.065 -1.682 1.00 96.00 112 ASP A CA 1
ATOM 929 C C . ASP A 1 112 ? 3.340 -6.192 -1.456 1.00 96.00 112 ASP A C 1
ATOM 931 O O . ASP A 1 112 ? 2.871 -6.341 -0.318 1.00 96.00 112 ASP A O 1
ATOM 935 N N . ALA A 1 113 ? 2.559 -6.169 -2.540 1.00 96.69 113 ALA A N 1
ATOM 936 C CA . ALA A 1 113 ? 1.133 -6.472 -2.530 1.00 96.69 113 ALA A CA 1
ATOM 937 C C . ALA A 1 113 ? 0.684 -7.180 -3.812 1.00 96.69 113 ALA A C 1
ATOM 939 O O . ALA A 1 113 ? 1.328 -7.100 -4.854 1.00 96.69 113 ALA A O 1
ATOM 940 N N . GLU A 1 114 ? -0.461 -7.847 -3.733 1.00 95.50 114 GLU A N 1
ATOM 941 C CA . GLU A 1 114 ? -1.139 -8.414 -4.896 1.00 95.50 114 GLU A CA 1
ATOM 942 C C . GLU A 1 114 ? -2.636 -8.113 -4.812 1.00 95.50 114 GLU A C 1
ATOM 944 O O . GLU A 1 114 ? -3.230 -8.168 -3.729 1.00 95.50 114 GLU A O 1
ATOM 949 N N . ILE A 1 115 ? -3.242 -7.797 -5.954 1.00 92.75 115 ILE A N 1
ATOM 950 C CA . ILE A 1 115 ? -4.681 -7.591 -6.091 1.00 92.75 115 ILE A CA 1
ATOM 951 C C . ILE A 1 115 ? -5.166 -8.399 -7.288 1.00 92.75 115 ILE A C 1
ATOM 953 O O . ILE A 1 115 ? -4.924 -8.025 -8.429 1.00 92.75 115 ILE A O 1
ATOM 957 N N . ASP A 1 116 ? -5.846 -9.509 -7.013 1.00 84.38 116 ASP A N 1
ATOM 958 C CA . ASP A 1 116 ? -6.427 -10.387 -8.037 1.00 84.38 116 ASP A CA 1
ATOM 959 C C . ASP A 1 116 ? -5.454 -10.753 -9.177 1.00 84.38 116 ASP A C 1
ATOM 961 O O . ASP A 1 116 ? -5.810 -10.707 -10.342 1.00 84.38 116 ASP A O 1
ATOM 965 N N . GLY A 1 117 ? -4.193 -11.072 -8.868 1.00 82.81 117 GLY A N 1
ATOM 966 C CA . GLY A 1 117 ? -3.173 -11.392 -9.879 1.00 82.81 117 GLY A CA 1
ATOM 967 C C . GLY A 1 117 ? -2.400 -10.192 -10.442 1.00 82.81 117 GLY A C 1
ATOM 968 O O . GLY A 1 117 ? -1.411 -10.401 -11.138 1.00 82.81 117 GLY A O 1
ATOM 969 N N . LEU A 1 118 ? -2.768 -8.953 -10.100 1.00 92.81 118 LEU A N 1
ATOM 970 C CA . LEU A 1 118 ? -1.916 -7.779 -10.303 1.00 92.81 118 LEU A CA 1
ATOM 971 C C . LEU A 1 118 ? -0.866 -7.708 -9.192 1.00 92.81 118 LEU A C 1
ATOM 973 O O . LEU A 1 118 ? -1.217 -7.523 -8.024 1.00 92.81 118 LEU A O 1
ATOM 977 N N . SER A 1 119 ? 0.412 -7.798 -9.551 1.00 96.50 119 SER A N 1
ATOM 978 C CA . SER A 1 119 ? 1.518 -7.581 -8.614 1.00 96.50 119 SER A CA 1
ATOM 979 C C . SER A 1 119 ? 1.778 -6.086 -8.417 1.00 96.50 119 SER A C 1
ATOM 981 O O . SER A 1 119 ? 1.736 -5.307 -9.369 1.00 96.50 119 SER A O 1
ATOM 983 N N . ILE A 1 120 ? 2.071 -5.667 -7.188 1.00 97.44 120 ILE A N 1
ATOM 984 C CA . ILE A 1 120 ? 2.387 -4.275 -6.856 1.00 97.44 120 ILE A CA 1
ATOM 985 C C . ILE A 1 120 ? 3.695 -4.238 -6.073 1.00 97.44 120 ILE A C 1
ATOM 987 O O . ILE A 1 120 ? 3.821 -4.876 -5.027 1.00 97.44 120 ILE A O 1
ATOM 991 N N . GLU A 1 121 ? 4.640 -3.450 -6.575 1.00 97.56 121 GLU A N 1
ATOM 992 C CA . GLU A 1 121 ? 5.921 -3.162 -5.933 1.00 97.56 121 GLU A CA 1
ATOM 993 C C . GLU A 1 121 ? 5.962 -1.689 -5.533 1.00 97.56 121 GLU A C 1
ATOM 995 O O . GLU A 1 121 ? 5.581 -0.808 -6.311 1.00 97.56 121 GLU A O 1
ATOM 1000 N N . PHE A 1 122 ? 6.419 -1.399 -4.318 1.00 97.25 122 PHE A N 1
ATOM 1001 C CA . PHE A 1 122 ? 6.380 -0.053 -3.764 1.00 97.25 122 PHE A CA 1
ATOM 1002 C C . PHE A 1 122 ? 7.750 0.370 -3.254 1.00 97.25 122 PHE A C 1
ATOM 1004 O O . PHE A 1 122 ? 8.202 -0.066 -2.205 1.00 97.25 122 PHE A O 1
ATOM 1011 N N . ASP A 1 123 ? 8.412 1.286 -3.955 1.00 95.88 123 ASP A N 1
ATOM 1012 C CA . ASP A 1 123 ? 9.665 1.866 -3.472 1.00 95.88 123 ASP A CA 1
ATOM 1013 C C . ASP A 1 123 ? 9.381 3.158 -2.718 1.00 95.88 123 ASP A C 1
ATOM 1015 O O . ASP A 1 123 ? 8.794 4.077 -3.272 1.00 95.88 123 ASP A O 1
ATOM 1019 N N . ARG A 1 124 ? 9.872 3.285 -1.485 1.00 92.00 124 ARG A N 1
ATOM 1020 C CA . ARG A 1 124 ? 9.800 4.534 -0.706 1.00 92.00 124 ARG A CA 1
ATOM 1021 C C . ARG A 1 124 ? 10.819 5.599 -1.120 1.00 92.00 124 ARG A C 1
ATOM 1023 O O . ARG A 1 124 ? 10.813 6.693 -0.564 1.00 92.00 124 ARG A O 1
ATOM 1030 N N . GLY A 1 125 ? 11.706 5.283 -2.058 1.00 91.75 125 GLY A N 1
ATOM 1031 C CA . GLY A 1 125 ? 12.809 6.134 -2.501 1.00 91.75 125 GLY A CA 1
ATOM 1032 C C . GLY A 1 125 ? 14.128 5.872 -1.791 1.00 91.75 125 GLY A C 1
ATOM 1033 O O . GLY A 1 125 ? 15.085 6.615 -2.002 1.00 91.75 125 GLY A O 1
ATOM 1034 N N . TYR A 1 126 ? 14.190 4.838 -0.952 1.00 90.06 126 TYR A N 1
ATOM 1035 C CA . TYR A 1 126 ? 15.424 4.429 -0.277 1.00 90.06 126 TYR A CA 1
ATOM 1036 C C . TYR A 1 126 ? 16.190 3.365 -1.058 1.00 90.06 126 TYR A C 1
ATOM 1038 O O . TYR A 1 126 ? 17.334 3.060 -0.716 1.00 90.06 126 TYR A O 1
ATOM 1046 N N . GLU A 1 127 ? 15.579 2.785 -2.090 1.00 92.56 127 GLU A N 1
ATOM 1047 C CA . GLU A 1 127 ? 16.244 1.784 -2.900 1.00 92.56 127 GLU A CA 1
ATOM 1048 C C . GLU A 1 127 ? 17.244 2.403 -3.874 1.00 92.56 127 GLU A C 1
ATOM 1050 O O . GLU A 1 127 ? 16.986 3.362 -4.604 1.00 92.56 127 GLU A O 1
ATOM 1055 N N . THR A 1 128 ? 18.431 1.809 -3.908 1.00 95.00 128 THR A N 1
ATOM 1056 C CA . THR A 1 128 ? 19.434 2.128 -4.919 1.00 95.00 128 THR A CA 1
ATOM 1057 C C . THR A 1 128 ? 19.022 1.562 -6.277 1.00 95.00 128 THR A C 1
ATOM 1059 O O . THR A 1 128 ? 18.350 0.533 -6.362 1.00 95.00 128 THR A O 1
ATOM 1062 N N . GLN A 1 129 ? 19.539 2.149 -7.360 1.00 95.75 129 GLN A N 1
ATOM 1063 C CA . GLN A 1 129 ? 19.351 1.629 -8.719 1.00 95.75 129 GLN A CA 1
ATOM 1064 C C . GLN A 1 129 ? 19.672 0.129 -8.827 1.00 95.75 129 GLN A C 1
ATOM 1066 O O . GLN A 1 129 ? 18.958 -0.618 -9.487 1.00 95.75 129 GLN A O 1
ATOM 1071 N N . LYS A 1 130 ? 20.744 -0.330 -8.168 1.00 95.31 130 LYS A N 1
ATOM 1072 C CA . LYS A 1 130 ? 21.146 -1.742 -8.179 1.00 95.31 130 LYS A CA 1
ATOM 1073 C C . LYS A 1 130 ? 20.109 -2.642 -7.500 1.00 95.31 130 LYS A C 1
ATOM 1075 O O . LYS A 1 130 ? 19.883 -3.752 -7.974 1.00 95.31 130 LYS A O 1
ATOM 1080 N N . GLN A 1 131 ? 19.510 -2.187 -6.397 1.00 94.25 131 GLN A N 1
ATOM 1081 C CA . GLN A 1 131 ? 18.461 -2.932 -5.697 1.00 94.25 131 GLN A CA 1
ATOM 1082 C C . GLN A 1 131 ? 17.205 -3.032 -6.558 1.00 94.25 131 GLN A C 1
ATOM 1084 O O . GLN A 1 131 ? 16.758 -4.149 -6.800 1.00 94.25 131 GLN A O 1
ATOM 1089 N N . LEU A 1 132 ? 16.726 -1.910 -7.103 1.00 94.62 132 LEU A N 1
ATOM 1090 C CA . LEU A 1 132 ? 15.556 -1.890 -7.982 1.00 94.62 132 LEU A CA 1
ATOM 1091 C C . LEU A 1 132 ? 15.742 -2.812 -9.187 1.00 94.62 132 LEU A C 1
ATOM 1093 O O . LEU A 1 132 ? 14.968 -3.744 -9.363 1.00 94.62 132 LEU A O 1
ATOM 1097 N N . ARG A 1 133 ? 16.829 -2.655 -9.954 1.00 93.44 133 ARG A N 1
ATOM 1098 C CA . ARG A 1 133 ? 17.099 -3.509 -11.128 1.00 93.44 133 ARG A CA 1
ATOM 1099 C C . ARG A 1 133 ? 17.118 -5.002 -10.782 1.00 93.44 133 ARG A C 1
ATOM 1101 O O . ARG A 1 133 ? 16.593 -5.814 -11.536 1.00 93.44 133 ARG A O 1
ATOM 1108 N N . LYS A 1 134 ? 17.677 -5.379 -9.624 1.00 92.62 134 LYS A N 1
ATOM 1109 C CA . LYS A 1 134 ? 17.654 -6.775 -9.153 1.00 92.62 134 LYS A CA 1
ATOM 1110 C C . LYS A 1 134 ? 16.225 -7.275 -8.919 1.00 92.62 134 LYS A C 1
ATOM 1112 O O . LYS A 1 134 ? 15.949 -8.437 -9.201 1.00 92.62 134 LYS A O 1
ATOM 1117 N N . GLN A 1 135 ? 15.343 -6.430 -8.388 1.00 93.38 135 GLN A N 1
ATOM 1118 C CA . GLN A 1 135 ? 13.945 -6.785 -8.160 1.00 93.38 135 GLN A CA 1
ATOM 1119 C C . GLN A 1 135 ? 13.169 -6.915 -9.473 1.00 93.38 135 GLN A C 1
ATOM 1121 O O . GLN A 1 135 ? 12.444 -7.892 -9.625 1.00 93.38 135 GLN A O 1
ATOM 1126 N N . VAL A 1 136 ? 13.390 -6.007 -10.429 1.00 94.50 136 VAL A N 1
ATOM 1127 C CA . VAL A 1 136 ? 12.746 -6.022 -11.758 1.00 94.50 136 VAL A CA 1
ATOM 1128 C C . VAL A 1 136 ? 13.009 -7.322 -12.505 1.00 94.50 136 VAL A C 1
ATOM 1130 O O . VAL A 1 136 ? 12.085 -7.911 -13.053 1.00 94.50 136 VAL A O 1
ATOM 1133 N N . VAL A 1 137 ? 14.245 -7.829 -12.459 1.00 92.12 137 VAL A N 1
ATOM 1134 C CA . VAL A 1 137 ? 14.615 -9.086 -13.131 1.00 92.12 137 VAL A CA 1
ATOM 1135 C C . VAL A 1 137 ? 13.772 -10.281 -12.663 1.00 92.12 137 VAL A C 1
ATOM 1137 O O . VAL A 1 137 ? 13.588 -11.212 -13.440 1.00 92.12 137 VAL A O 1
ATOM 1140 N N . ARG A 1 138 ? 13.209 -10.258 -11.442 1.00 92.31 138 ARG A N 1
ATOM 1141 C CA . ARG A 1 138 ? 12.309 -11.325 -10.960 1.00 92.31 138 ARG A CA 1
ATOM 1142 C C . ARG A 1 138 ? 11.037 -11.454 -11.799 1.00 92.31 138 ARG A C 1
ATOM 1144 O O . ARG A 1 138 ? 10.489 -12.544 -11.870 1.00 92.31 138 ARG A O 1
ATOM 1151 N N . TYR A 1 139 ? 10.590 -10.363 -12.418 1.00 93.88 139 TYR A N 1
ATOM 1152 C CA . TYR A 1 139 ? 9.349 -10.304 -13.191 1.00 93.88 139 TYR A CA 1
ATOM 1153 C C . TYR A 1 139 ? 9.553 -10.534 -14.689 1.00 93.88 139 TYR A C 1
ATOM 1155 O O . TYR A 1 139 ? 8.586 -10.479 -15.436 1.00 93.88 139 TYR A O 1
ATOM 1163 N N . ARG A 1 140 ? 10.785 -10.800 -15.144 1.00 88.75 140 ARG A N 1
ATOM 1164 C CA . ARG A 1 140 ? 11.092 -10.926 -16.577 1.00 88.75 140 ARG A CA 1
ATOM 1165 C C . ARG A 1 140 ? 10.255 -11.998 -17.279 1.00 88.75 140 ARG A C 1
ATOM 1167 O O . ARG A 1 140 ? 9.812 -11.767 -18.396 1.00 88.75 140 ARG A O 1
ATOM 1174 N N . ASP A 1 141 ? 10.055 -13.127 -16.608 1.00 87.81 141 ASP A N 1
ATOM 1175 C CA . ASP A 1 141 ? 9.305 -14.280 -17.121 1.00 87.81 141 ASP A CA 1
ATOM 1176 C C . ASP A 1 141 ? 7.921 -14.392 -16.451 1.00 87.81 141 ASP A C 1
ATOM 1178 O O . ASP A 1 141 ? 7.334 -15.469 -16.384 1.00 87.81 141 ASP A O 1
ATOM 1182 N N . TYR A 1 142 ? 7.428 -13.299 -15.861 1.00 90.19 142 TYR A N 1
ATOM 1183 C CA . TYR A 1 142 ? 6.111 -13.266 -15.237 1.00 90.19 142 TYR A CA 1
ATOM 1184 C C . TYR A 1 142 ? 5.047 -12.944 -16.284 1.00 90.19 142 TYR A C 1
ATOM 1186 O O . TYR A 1 142 ? 5.168 -11.946 -16.984 1.00 90.19 142 TYR A O 1
ATOM 1194 N N . ASP A 1 143 ? 3.983 -13.742 -16.350 1.00 87.62 143 ASP A N 1
ATOM 1195 C CA . ASP A 1 143 ? 2.911 -13.558 -17.340 1.00 87.62 143 ASP A CA 1
ATOM 1196 C C . ASP A 1 143 ? 1.820 -12.556 -16.898 1.00 87.62 143 ASP A C 1
ATOM 1198 O O . ASP A 1 143 ? 0.965 -12.174 -17.696 1.00 87.62 143 ASP A O 1
ATOM 1202 N N . GLY A 1 144 ? 1.816 -12.124 -15.629 1.00 89.88 144 GLY A N 1
ATOM 1203 C CA . GLY A 1 144 ? 0.840 -11.166 -15.081 1.00 89.88 144 GLY A CA 1
ATOM 1204 C C . GLY A 1 144 ? 1.324 -9.715 -15.127 1.00 89.88 144 GLY A C 1
ATOM 1205 O O . GLY A 1 144 ? 2.491 -9.459 -15.386 1.00 89.88 144 GLY A O 1
ATOM 1206 N N . PHE A 1 145 ? 0.465 -8.736 -14.839 1.00 92.94 145 PHE A N 1
ATOM 1207 C CA . PHE A 1 145 ? 0.903 -7.336 -14.764 1.00 92.94 145 PHE A CA 1
ATOM 1208 C C . PHE A 1 145 ? 1.606 -7.023 -13.437 1.00 92.94 145 PHE A C 1
ATOM 1210 O O . PHE A 1 145 ? 1.218 -7.521 -12.376 1.00 92.94 145 PHE A O 1
ATOM 1217 N N . VAL A 1 146 ? 2.605 -6.138 -13.488 1.00 96.44 146 VAL A N 1
ATOM 1218 C CA . VAL A 1 146 ? 3.242 -5.557 -12.299 1.00 96.44 146 VAL A CA 1
ATOM 1219 C C . VAL A 1 146 ? 3.189 -4.033 -12.344 1.00 96.44 146 VAL A C 1
ATOM 1221 O O . VAL A 1 146 ? 3.570 -3.420 -13.338 1.00 96.44 146 VAL A O 1
ATOM 1224 N N . VAL A 1 147 ? 2.731 -3.407 -11.259 1.00 97.38 147 VAL A N 1
ATOM 1225 C CA . VAL A 1 147 ? 2.744 -1.947 -11.089 1.00 97.38 147 VAL A CA 1
ATOM 1226 C C . VAL A 1 147 ? 3.857 -1.558 -10.126 1.00 97.38 147 VAL A C 1
ATOM 1228 O O . VAL A 1 147 ? 3.865 -1.977 -8.971 1.00 97.38 147 VAL A O 1
ATOM 1231 N N . TRP A 1 148 ? 4.766 -0.703 -10.591 1.00 97.75 148 TRP A N 1
ATOM 1232 C CA . TRP A 1 148 ? 5.809 -0.094 -9.772 1.00 97.75 148 TRP A CA 1
ATOM 1233 C C . TRP A 1 148 ? 5.379 1.290 -9.305 1.00 97.75 148 TRP A C 1
ATOM 1235 O O . TRP A 1 148 ? 5.334 2.240 -10.090 1.00 97.75 148 TRP A O 1
ATOM 1245 N N . CYS A 1 149 ? 5.108 1.406 -8.011 1.00 97.56 149 CYS A N 1
ATOM 1246 C CA . CYS A 1 149 ? 4.795 2.655 -7.334 1.00 97.56 149 CYS A CA 1
ATOM 1247 C C . CYS A 1 149 ? 6.079 3.268 -6.763 1.00 97.56 149 CYS A C 1
ATOM 1249 O O . CYS A 1 149 ? 6.622 2.793 -5.764 1.00 97.56 149 CYS A O 1
ATOM 1251 N N . VAL A 1 150 ? 6.568 4.338 -7.387 1.00 97.12 150 VAL A N 1
ATOM 1252 C CA . VAL A 1 150 ? 7.870 4.948 -7.071 1.00 97.12 150 VAL A CA 1
ATOM 1253 C C . VAL A 1 150 ? 7.744 6.452 -6.804 1.00 97.12 150 VAL A C 1
ATOM 1255 O O . VAL A 1 150 ? 6.790 7.083 -7.259 1.00 97.12 150 VAL A O 1
ATOM 1258 N N . PRO A 1 151 ? 8.693 7.082 -6.091 1.00 95.69 151 PRO A N 1
ATOM 1259 C CA . PRO A 1 151 ? 8.540 8.481 -5.692 1.00 95.69 151 PRO A CA 1
ATOM 1260 C C . PRO A 1 151 ? 8.940 9.473 -6.788 1.00 95.69 151 PRO A C 1
ATOM 1262 O O . PRO A 1 151 ? 8.598 10.650 -6.698 1.00 95.69 151 PRO A O 1
ATOM 1265 N N . SER A 1 152 ? 9.707 9.053 -7.802 1.00 96.00 152 SER A N 1
ATOM 1266 C CA . SER A 1 152 ? 10.156 9.961 -8.858 1.00 96.00 152 SER A CA 1
ATOM 1267 C C . SER A 1 152 ? 10.388 9.268 -10.198 1.00 96.00 152 SER A C 1
ATOM 1269 O O . SER A 1 152 ? 10.631 8.062 -10.273 1.00 96.00 152 SER A O 1
ATOM 1271 N N . VAL A 1 153 ? 10.383 10.071 -11.265 1.00 94.75 153 VAL A N 1
ATOM 1272 C CA . VAL A 1 153 ? 10.650 9.629 -12.644 1.00 94.75 153 VAL A CA 1
ATOM 1273 C C . VAL A 1 153 ? 12.023 8.962 -12.772 1.00 94.75 153 VAL A C 1
ATOM 1275 O O . VAL A 1 153 ? 12.181 8.011 -13.527 1.00 94.75 153 VAL A O 1
ATOM 1278 N N . LYS A 1 154 ? 13.003 9.369 -11.958 1.00 95.12 154 LYS A N 1
ATOM 1279 C CA . LYS A 1 154 ? 14.340 8.767 -11.965 1.00 95.12 154 LYS A CA 1
ATOM 1280 C C . LYS A 1 154 ? 14.308 7.263 -11.669 1.00 95.12 154 LYS A C 1
ATOM 1282 O O . LYS A 1 154 ? 15.051 6.508 -12.289 1.00 95.12 154 LYS A O 1
ATOM 1287 N N . GLN A 1 155 ? 13.463 6.819 -10.736 1.00 95.44 155 GLN A N 1
ATOM 1288 C CA . GLN A 1 155 ? 13.282 5.394 -10.449 1.00 95.44 155 GLN A CA 1
ATOM 1289 C C . GLN A 1 155 ? 12.566 4.677 -11.596 1.00 95.44 155 GLN A C 1
ATOM 1291 O O . GLN A 1 155 ? 12.947 3.558 -11.931 1.00 95.44 155 GLN A O 1
ATOM 1296 N N . ILE A 1 156 ? 11.588 5.326 -12.237 1.00 95.25 156 ILE A N 1
ATOM 1297 C CA . ILE A 1 156 ? 10.926 4.788 -13.436 1.00 95.25 156 ILE A CA 1
ATOM 1298 C C . ILE A 1 156 ? 11.971 4.499 -14.521 1.00 95.25 156 ILE A C 1
ATOM 1300 O O . ILE A 1 156 ? 12.022 3.387 -15.046 1.00 95.25 156 ILE A O 1
ATOM 1304 N N . ASP A 1 157 ? 12.870 5.447 -14.790 1.00 94.06 157 ASP A N 1
ATOM 1305 C CA . ASP A 1 157 ? 13.941 5.287 -15.782 1.00 94.06 157 ASP A CA 1
ATOM 1306 C C . ASP A 1 157 ? 14.929 4.168 -15.428 1.00 94.06 157 ASP A C 1
ATOM 1308 O O . ASP A 1 157 ? 15.554 3.568 -16.305 1.00 94.06 157 ASP A O 1
ATOM 1312 N N . TRP A 1 158 ? 15.110 3.882 -14.138 1.00 95.00 158 TRP A N 1
ATOM 1313 C CA . TRP A 1 158 ? 15.931 2.761 -13.692 1.00 95.00 158 TRP A CA 1
ATOM 1314 C C . TRP A 1 158 ? 15.260 1.415 -13.940 1.00 95.00 158 TRP A C 1
ATOM 1316 O O . TRP A 1 158 ? 15.948 0.484 -14.352 1.00 95.00 158 TRP A O 1
ATOM 1326 N N . ILE A 1 159 ? 13.951 1.328 -13.702 1.00 94.94 159 ILE A N 1
ATOM 1327 C CA . ILE A 1 159 ? 13.154 0.105 -13.856 1.00 94.94 159 ILE A CA 1
ATOM 1328 C C . ILE A 1 159 ? 12.965 -0.223 -15.340 1.00 94.94 159 ILE A C 1
ATOM 1330 O O . ILE A 1 159 ? 13.202 -1.357 -15.749 1.00 94.94 159 ILE A O 1
ATOM 1334 N N . ARG A 1 160 ? 12.622 0.777 -16.164 1.00 92.25 160 ARG A N 1
ATOM 1335 C CA . ARG A 1 160 ? 12.357 0.632 -17.609 1.00 92.25 160 ARG A CA 1
ATOM 1336 C C . ARG A 1 160 ? 13.452 -0.090 -18.390 1.00 92.25 160 ARG A C 1
ATOM 1338 O O . ARG A 1 160 ? 13.162 -0.715 -19.398 1.00 92.25 160 ARG A O 1
ATOM 1345 N N . LYS A 1 161 ? 14.706 -0.017 -17.939 1.00 89.50 161 LYS A N 1
ATOM 1346 C CA . LYS A 1 161 ? 15.850 -0.622 -18.639 1.00 89.50 161 LYS A CA 1
ATOM 1347 C C . LYS A 1 161 ? 15.844 -2.148 -18.644 1.00 89.50 161 LYS A C 1
ATOM 1349 O O . LYS A 1 161 ? 16.455 -2.727 -19.533 1.00 89.50 161 LYS A O 1
ATOM 1354 N N . ASP A 1 162 ? 15.223 -2.777 -17.650 1.00 91.19 162 ASP A N 1
ATOM 1355 C CA . ASP A 1 162 ? 15.218 -4.240 -17.498 1.00 91.19 162 ASP A CA 1
ATOM 1356 C C . ASP A 1 162 ? 13.801 -4.822 -17.393 1.00 91.19 162 ASP A C 1
ATOM 1358 O O . ASP A 1 162 ? 13.655 -6.024 -17.166 1.00 91.19 162 ASP A O 1
ATOM 1362 N N . ALA A 1 163 ? 12.782 -3.970 -17.503 1.00 92.25 163 ALA A N 1
ATOM 1363 C CA . ALA A 1 163 ? 11.381 -4.333 -17.376 1.00 92.25 163 ALA A CA 1
ATOM 1364 C C . ALA A 1 163 ? 10.851 -5.013 -18.644 1.00 92.25 163 ALA A C 1
ATOM 1366 O O . ALA A 1 163 ? 11.268 -4.697 -19.756 1.00 92.25 163 ALA A O 1
ATOM 1367 N N . SER A 1 164 ? 9.911 -5.928 -18.451 1.00 90.38 164 SER A N 1
ATOM 1368 C CA . SER A 1 164 ? 9.113 -6.572 -19.494 1.00 90.38 164 SER A CA 1
ATOM 1369 C C . SER A 1 164 ? 7.859 -5.748 -19.829 1.00 90.38 164 SER A C 1
ATOM 1371 O O . SER A 1 164 ? 7.468 -4.854 -19.073 1.00 90.38 164 SER A O 1
ATOM 1373 N N . ASP A 1 165 ? 7.208 -6.053 -20.956 1.00 89.44 165 ASP A N 1
ATOM 1374 C CA . ASP A 1 165 ? 6.079 -5.273 -21.503 1.00 89.44 165 ASP A CA 1
ATOM 1375 C C . ASP A 1 165 ? 4.823 -5.243 -20.608 1.00 89.44 165 ASP A C 1
ATOM 1377 O O . ASP A 1 165 ? 3.986 -4.351 -20.724 1.00 89.44 165 ASP A O 1
ATOM 1381 N N . ASN A 1 166 ? 4.706 -6.179 -19.668 1.00 90.38 166 ASN A N 1
ATOM 1382 C CA . ASN A 1 166 ? 3.673 -6.253 -18.626 1.00 90.38 166 ASN A CA 1
ATOM 1383 C C . ASN A 1 166 ? 3.938 -5.325 -17.419 1.00 90.38 166 ASN A C 1
ATOM 1385 O O . ASN A 1 166 ? 3.315 -5.473 -16.363 1.00 90.38 166 ASN A O 1
ATOM 1389 N N . THR A 1 167 ? 4.872 -4.382 -17.549 1.00 95.12 167 THR A N 1
ATOM 1390 C CA . THR A 1 167 ? 5.247 -3.455 -16.480 1.00 95.12 167 THR A CA 1
ATOM 1391 C C . THR A 1 167 ? 4.538 -2.114 -16.620 1.00 95.12 167 THR A C 1
ATOM 1393 O O . THR A 1 167 ? 4.613 -1.442 -17.649 1.00 95.12 167 THR A O 1
ATOM 1396 N N . LEU A 1 168 ? 3.909 -1.689 -15.530 1.00 96.56 168 LEU A N 1
ATOM 1397 C CA . LEU A 1 168 ? 3.260 -0.397 -15.380 1.00 96.56 168 LEU A CA 1
ATOM 1398 C C . LEU A 1 168 ? 3.992 0.444 -14.327 1.00 96.56 168 LEU A C 1
ATOM 1400 O O . LEU A 1 168 ? 4.527 -0.075 -13.347 1.00 96.56 168 LEU A O 1
ATOM 1404 N N . TYR A 1 169 ? 3.994 1.760 -14.509 1.00 97.12 169 TYR A N 1
ATOM 1405 C CA . TYR A 1 169 ? 4.715 2.714 -13.668 1.00 97.12 169 TYR A CA 1
ATOM 1406 C C . TYR A 1 169 ? 3.764 3.737 -13.083 1.00 97.12 169 TYR A C 1
ATOM 1408 O O . TYR A 1 169 ? 2.950 4.320 -13.794 1.00 97.12 169 TYR A O 1
ATOM 1416 N N . LYS A 1 170 ? 3.912 4.023 -11.797 1.00 97.25 170 LYS A N 1
ATOM 1417 C CA . LYS A 1 170 ? 3.079 4.988 -11.096 1.00 97.25 170 LYS A CA 1
ATOM 1418 C C . LYS A 1 170 ? 3.936 5.830 -10.161 1.00 97.25 170 LYS A C 1
ATOM 1420 O O . LYS A 1 170 ? 4.749 5.301 -9.406 1.00 97.25 170 LYS A O 1
ATOM 1425 N N . LEU A 1 171 ? 3.730 7.144 -10.183 1.00 96.94 171 LEU A N 1
ATOM 1426 C CA . LEU A 1 171 ? 4.261 8.012 -9.135 1.00 96.94 171 LEU A CA 1
ATOM 1427 C C . LEU A 1 171 ? 3.372 7.920 -7.889 1.00 96.94 171 LEU A C 1
ATOM 1429 O O . LEU A 1 171 ? 2.144 7.827 -7.999 1.00 96.94 171 LEU A O 1
ATOM 1433 N N . HIS A 1 172 ? 3.980 7.946 -6.703 1.00 94.94 172 HIS A N 1
ATOM 1434 C CA . HIS A 1 172 ? 3.242 7.935 -5.433 1.00 94.94 172 HIS A CA 1
ATOM 1435 C C . HIS A 1 172 ? 2.124 8.977 -5.417 1.00 94.94 172 HIS A C 1
ATOM 1437 O O . HIS A 1 172 ? 2.327 10.124 -5.817 1.00 94.94 172 HIS A O 1
ATOM 1443 N N . GLY A 1 173 ? 0.932 8.568 -4.984 1.00 91.81 173 GLY A N 1
ATOM 1444 C CA . GLY A 1 173 ? -0.244 9.438 -4.898 1.00 91.81 173 GLY A CA 1
ATOM 1445 C C . GLY A 1 173 ? -0.822 9.927 -6.235 1.00 91.81 173 GLY A C 1
ATOM 1446 O O . GLY A 1 173 ? -1.861 10.581 -6.232 1.00 91.81 173 GLY A O 1
ATOM 1447 N N . ALA A 1 174 ? -0.209 9.617 -7.384 1.00 95.06 174 ALA A N 1
ATOM 1448 C CA . ALA A 1 174 ? -0.790 9.945 -8.687 1.00 95.06 174 ALA A CA 1
ATOM 1449 C C . ALA A 1 174 ? -2.095 9.164 -8.925 1.00 95.06 174 ALA A C 1
ATOM 1451 O O . ALA A 1 174 ? -2.233 8.027 -8.486 1.00 95.06 174 ALA A O 1
ATOM 1452 N N . SER A 1 175 ? -3.044 9.728 -9.666 1.00 95.19 175 SER A N 1
ATOM 1453 C CA . SER A 1 175 ? -4.273 9.027 -10.082 1.00 95.19 175 SER A CA 1
ATOM 1454 C C . SER A 1 175 ? -4.117 8.263 -11.403 1.00 95.19 175 SER A C 1
ATOM 1456 O O . SER A 1 175 ? -5.076 7.671 -11.907 1.00 95.19 175 SER A O 1
ATOM 1458 N N . VAL A 1 176 ? -2.911 8.283 -11.969 1.00 96.00 176 VAL A N 1
ATOM 1459 C CA . VAL A 1 176 ? -2.577 7.746 -13.287 1.00 96.00 176 VAL A CA 1
ATOM 1460 C C . VAL A 1 176 ? -1.325 6.885 -13.208 1.00 96.00 176 VAL A C 1
ATOM 1462 O O . VAL A 1 176 ? -0.481 7.059 -12.324 1.00 96.00 176 VAL A O 1
ATOM 1465 N N . LEU A 1 177 ? -1.221 5.954 -14.143 1.00 95.62 177 LEU A N 1
ATOM 1466 C CA . LEU A 1 177 ? -0.088 5.068 -14.348 1.00 95.62 177 LEU A CA 1
ATOM 1467 C C . LEU A 1 177 ? 0.281 5.052 -15.834 1.00 95.62 177 LEU A C 1
ATOM 1469 O O . LEU A 1 177 ? -0.520 5.433 -16.681 1.00 95.62 177 LEU A O 1
ATOM 1473 N N . PHE A 1 178 ? 1.499 4.636 -16.145 1.00 94.62 178 PHE A N 1
ATOM 1474 C CA . PHE A 1 178 ? 2.047 4.648 -17.496 1.00 94.62 178 PHE A CA 1
ATOM 1475 C C . PHE A 1 178 ? 2.559 3.266 -17.864 1.00 94.62 178 PHE A C 1
ATOM 1477 O O . PHE A 1 178 ? 3.097 2.569 -17.007 1.00 94.62 178 PHE A O 1
ATOM 1484 N N . ASP A 1 179 ? 2.455 2.886 -19.129 1.00 92.56 179 ASP A N 1
ATOM 1485 C CA . ASP A 1 179 ? 3.132 1.693 -19.638 1.00 92.56 179 ASP A CA 1
ATOM 1486 C C . ASP A 1 179 ? 4.587 1.980 -20.070 1.00 92.56 179 ASP A C 1
ATOM 1488 O O . ASP A 1 179 ? 5.134 3.080 -19.870 1.00 92.56 179 ASP A O 1
ATOM 1492 N N . GLY A 1 180 ? 5.242 0.967 -20.648 1.00 86.50 180 GLY A N 1
ATOM 1493 C CA . GLY A 1 180 ? 6.600 1.062 -21.198 1.00 86.50 180 GLY A CA 1
ATOM 1494 C C . GLY A 1 180 ? 6.741 2.079 -22.332 1.00 86.50 180 GLY A C 1
ATOM 1495 O O . GLY A 1 180 ? 7.808 2.667 -22.501 1.00 86.50 180 GLY A O 1
ATOM 1496 N N . GLN A 1 181 ? 5.659 2.342 -23.062 1.00 88.00 181 GLN A N 1
ATOM 1497 C CA . GLN A 1 181 ? 5.586 3.294 -24.169 1.00 88.00 181 GLN A CA 1
ATOM 1498 C C . GLN A 1 181 ? 5.234 4.714 -23.694 1.00 88.00 181 GLN A C 1
ATOM 1500 O O . GLN A 1 181 ? 5.280 5.657 -24.483 1.00 88.00 181 GLN A O 1
ATOM 1505 N N . GLY A 1 182 ? 4.910 4.885 -22.409 1.00 87.88 182 GLY A N 1
ATOM 1506 C CA . GLY A 1 182 ? 4.516 6.163 -21.823 1.00 87.88 182 GLY A CA 1
ATOM 1507 C C . GLY A 1 182 ? 3.050 6.525 -22.050 1.00 87.88 182 GLY A C 1
ATOM 1508 O O . GLY A 1 182 ? 2.676 7.670 -21.802 1.00 87.88 182 GLY A O 1
ATOM 1509 N N . ARG A 1 183 ? 2.215 5.580 -22.499 1.00 91.12 183 ARG A N 1
ATOM 1510 C CA . ARG A 1 183 ? 0.768 5.787 -22.600 1.00 91.12 183 ARG A CA 1
ATOM 1511 C C . ARG A 1 183 ? 0.168 5.800 -21.204 1.00 91.12 183 ARG A C 1
ATOM 1513 O O . ARG A 1 183 ? 0.500 4.963 -20.368 1.00 91.12 183 ARG A O 1
ATOM 1520 N N . GLU A 1 184 ? -0.705 6.767 -20.968 1.00 94.62 184 GLU A N 1
ATOM 1521 C CA . GLU A 1 184 ? -1.360 6.967 -19.682 1.00 94.62 184 GLU A CA 1
ATOM 1522 C C . GLU A 1 184 ? -2.583 6.053 -19.533 1.00 94.62 184 GLU A C 1
ATOM 1524 O O . GLU A 1 184 ? -3.396 5.913 -20.447 1.00 94.62 184 GLU A O 1
ATOM 1529 N N . LEU A 1 185 ? -2.740 5.476 -18.346 1.00 93.31 185 LEU A N 1
ATOM 1530 C CA . LEU A 1 185 ? -3.928 4.761 -17.907 1.00 93.31 185 LEU A CA 1
ATOM 1531 C C . LEU A 1 185 ? -4.384 5.323 -16.557 1.00 93.31 185 LEU A C 1
ATOM 1533 O O . LEU A 1 185 ? -3.586 5.589 -15.660 1.00 93.31 185 LEU A O 1
ATOM 1537 N N . SER A 1 186 ? -5.691 5.486 -16.380 1.00 94.94 186 SER A N 1
ATOM 1538 C CA . SER A 1 186 ? -6.248 5.872 -15.082 1.00 94.94 186 SER A CA 1
ATOM 1539 C C . SER A 1 186 ? -6.183 4.701 -14.099 1.00 94.94 186 SER A C 1
ATOM 1541 O O . SER A 1 186 ? -6.589 3.587 -14.436 1.00 94.94 186 SER A O 1
ATOM 1543 N N . VAL A 1 187 ? -5.765 4.966 -12.855 1.00 94.75 187 VAL A N 1
ATOM 1544 C CA . VAL A 1 187 ? -5.836 3.979 -11.762 1.00 94.75 187 VAL A CA 1
ATOM 1545 C C . VAL A 1 187 ? -7.275 3.507 -11.564 1.00 94.75 187 VAL A C 1
ATOM 1547 O O . VAL A 1 187 ? -7.500 2.313 -11.405 1.00 94.75 187 VAL A O 1
ATOM 1550 N N . ALA A 1 188 ? -8.255 4.414 -11.639 1.00 93.94 188 ALA A N 1
ATOM 1551 C CA . ALA A 1 188 ? -9.666 4.062 -11.503 1.00 93.94 188 ALA A CA 1
ATOM 1552 C C . ALA A 1 188 ? -10.108 3.079 -12.599 1.00 93.94 188 ALA A C 1
ATOM 1554 O O . ALA A 1 188 ? -10.633 2.022 -12.274 1.00 93.94 188 ALA A O 1
ATOM 1555 N N . LYS A 1 189 ? -9.778 3.354 -13.872 1.00 91.81 189 LYS A N 1
ATOM 1556 C CA . LYS A 1 189 ? -10.085 2.438 -14.987 1.00 91.81 189 LYS A CA 1
ATOM 1557 C C . LYS A 1 189 ? -9.423 1.065 -14.824 1.00 91.81 189 LYS A C 1
ATOM 1559 O O . LYS A 1 189 ? -10.032 0.051 -15.148 1.00 91.81 189 LYS A O 1
ATOM 1564 N N . LEU A 1 190 ? -8.178 1.019 -14.339 1.00 92.12 190 LEU A N 1
ATOM 1565 C CA . LEU A 1 190 ? -7.509 -0.250 -14.038 1.00 92.12 190 LEU A CA 1
ATOM 1566 C C . LEU A 1 190 ? -8.253 -1.014 -12.932 1.00 92.12 190 LEU A C 1
ATOM 1568 O O . LEU A 1 190 ? -8.469 -2.215 -13.056 1.00 92.12 190 LEU A O 1
ATOM 1572 N N . CYS A 1 191 ? -8.670 -0.317 -11.875 1.00 92.12 191 CYS A N 1
ATOM 1573 C CA . CYS A 1 191 ? -9.430 -0.908 -10.776 1.00 92.12 191 CYS A CA 1
ATOM 1574 C C . CYS A 1 191 ? -10.800 -1.426 -11.228 1.00 92.12 191 CYS A C 1
ATOM 1576 O O . CYS A 1 191 ? -11.186 -2.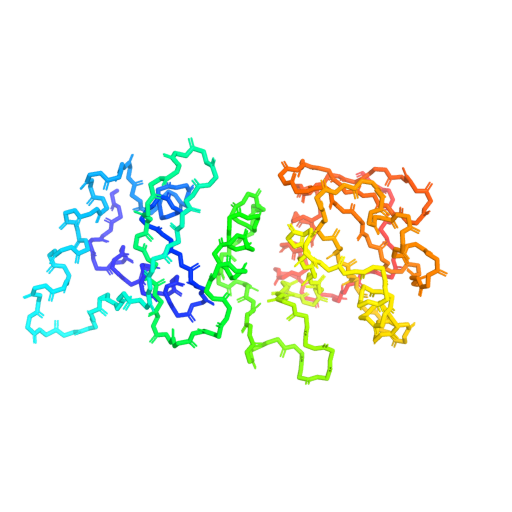514 -10.815 1.00 92.12 191 CYS A O 1
ATOM 1578 N N . ASP A 1 192 ? -11.500 -0.702 -12.102 1.00 91.00 192 ASP A N 1
ATOM 1579 C CA . ASP A 1 192 ? -12.780 -1.144 -12.663 1.00 91.00 192 ASP A CA 1
ATOM 1580 C C . ASP A 1 192 ? -12.610 -2.465 -13.430 1.00 91.00 192 ASP A C 1
ATOM 1582 O O . ASP A 1 192 ? -13.330 -3.425 -13.165 1.00 91.00 192 ASP A O 1
ATOM 1586 N N . ARG A 1 193 ? -11.574 -2.572 -14.277 1.00 87.62 193 ARG A N 1
ATOM 1587 C CA . ARG A 1 193 ? -11.242 -3.821 -14.991 1.00 87.62 193 ARG A CA 1
ATOM 1588 C C . ARG A 1 193 ? -10.924 -4.981 -14.043 1.00 87.62 193 ARG A C 1
ATOM 1590 O O . ARG A 1 193 ? -11.362 -6.102 -14.280 1.00 87.62 193 ARG A O 1
ATOM 1597 N N . ILE A 1 194 ? -10.192 -4.724 -12.957 1.00 88.88 194 ILE A N 1
ATOM 1598 C CA . ILE A 1 194 ? -9.924 -5.736 -11.919 1.00 88.88 194 ILE A CA 1
ATOM 1599 C C . ILE A 1 194 ? -11.233 -6.235 -11.304 1.00 88.88 194 ILE A C 1
ATOM 1601 O O . ILE A 1 194 ? -11.430 -7.434 -11.124 1.00 88.88 194 ILE A O 1
ATOM 1605 N N . LEU A 1 195 ? -12.147 -5.321 -10.981 1.00 86.50 195 LEU A N 1
ATOM 1606 C CA . LEU A 1 195 ? -13.429 -5.671 -10.377 1.00 86.50 195 LEU A CA 1
ATOM 1607 C C . LEU A 1 195 ? -14.328 -6.453 -11.342 1.00 86.50 195 LEU A C 1
ATOM 1609 O O . LEU A 1 195 ? -15.027 -7.362 -10.895 1.00 86.50 195 LEU A O 1
ATOM 1613 N N . GLU A 1 196 ? -14.290 -6.142 -12.638 1.00 85.38 196 GLU A N 1
ATOM 1614 C CA . GLU A 1 196 ? -14.984 -6.905 -13.682 1.00 85.38 196 GLU A CA 1
ATOM 1615 C C . GLU A 1 196 ? -14.470 -8.348 -13.762 1.00 85.38 196 GLU A C 1
ATOM 1617 O O .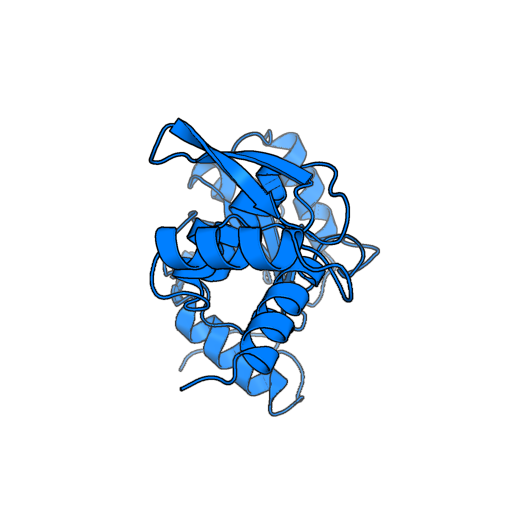 GLU A 1 196 ? -15.274 -9.281 -13.721 1.00 85.38 196 GLU A O 1
ATOM 1622 N N . ILE A 1 197 ? -13.145 -8.546 -13.795 1.00 79.94 197 ILE A N 1
ATOM 1623 C CA . ILE A 1 197 ? -12.518 -9.881 -13.805 1.00 79.94 197 ILE A CA 1
ATOM 1624 C C . ILE A 1 197 ? -12.879 -10.655 -12.534 1.00 79.94 197 ILE A C 1
ATOM 1626 O O . ILE A 1 197 ? -13.242 -11.829 -12.602 1.00 79.94 197 ILE A O 1
ATOM 1630 N N . TYR A 1 198 ? -12.845 -10.000 -11.374 1.00 74.81 198 TYR A N 1
ATOM 1631 C CA . TYR A 1 198 ? -13.178 -10.640 -10.105 1.00 74.81 198 TYR A CA 1
ATOM 1632 C C . TYR A 1 198 ? -14.649 -11.087 -10.031 1.00 74.81 198 TYR A C 1
ATOM 1634 O O . TYR A 1 198 ? -14.961 -12.137 -9.466 1.00 74.81 198 TYR A O 1
ATOM 1642 N N . GLN A 1 199 ? -15.574 -10.304 -10.598 1.00 72.62 199 GLN A N 1
ATOM 1643 C CA . GLN A 1 199 ? -16.998 -10.658 -10.669 1.00 72.62 199 GLN A CA 1
ATOM 1644 C C . GLN A 1 199 ? -17.287 -11.716 -11.746 1.00 72.62 199 GLN A C 1
ATOM 1646 O O . GLN A 1 199 ? -18.227 -12.503 -11.602 1.00 72.62 199 GLN A O 1
ATOM 1651 N N . HIS A 1 200 ? -16.462 -11.765 -12.794 1.00 61.78 200 HIS A N 1
ATOM 1652 C CA . HIS A 1 200 ? -16.588 -12.663 -13.938 1.00 61.78 200 HIS A CA 1
ATOM 1653 C C . HIS A 1 200 ? -15.216 -13.261 -14.303 1.00 61.78 200 HIS A C 1
ATOM 1655 O O . HIS A 1 200 ? -14.556 -12.754 -15.212 1.00 61.78 200 HIS A O 1
ATOM 1661 N N . PRO A 1 201 ? -14.770 -14.335 -13.618 1.00 58.06 201 PRO A N 1
ATOM 1662 C CA . PRO A 1 201 ? -13.410 -14.861 -13.740 1.00 58.06 201 PRO A CA 1
ATOM 1663 C C . PRO A 1 201 ? -13.161 -15.474 -15.124 1.00 58.06 201 PRO A C 1
ATOM 1665 O O . PRO A 1 201 ? -13.328 -16.671 -15.339 1.00 58.06 201 PRO A O 1
ATOM 1668 N N . MET A 1 202 ? -12.760 -14.628 -16.071 1.00 51.31 202 MET A N 1
ATOM 1669 C CA . MET A 1 202 ? -12.351 -14.986 -17.435 1.00 51.31 202 MET A CA 1
ATOM 1670 C C . MET A 1 202 ? -10.823 -14.886 -17.623 1.00 51.31 202 MET A C 1
ATOM 1672 O O . MET A 1 202 ? -10.323 -15.125 -18.718 1.00 51.31 202 MET A O 1
ATOM 1676 N N . GLY A 1 203 ? -10.073 -14.590 -16.551 1.00 50.06 203 GLY A N 1
ATOM 1677 C CA . GLY A 1 203 ? -8.625 -14.359 -16.585 1.00 50.06 203 GLY A CA 1
ATOM 1678 C C . GLY A 1 203 ? -8.257 -12.938 -17.032 1.00 50.06 203 GLY A C 1
ATOM 1679 O O . GLY A 1 203 ? -9.084 -12.206 -17.573 1.00 50.06 203 GLY A O 1
ATOM 1680 N N . TRP A 1 204 ? -7.012 -12.529 -16.776 1.00 45.22 204 TRP A N 1
ATOM 1681 C CA . TRP A 1 204 ? -6.510 -11.226 -17.216 1.00 45.22 204 TRP A CA 1
ATOM 1682 C C . TRP A 1 204 ? -6.281 -11.205 -18.732 1.00 45.22 204 TRP A C 1
ATOM 1684 O O . TRP A 1 204 ? -5.659 -12.131 -19.257 1.00 45.22 204 TRP A O 1
ATOM 1694 N N . PRO A 1 205 ? -6.718 -10.157 -19.451 1.00 53.97 205 PRO A N 1
ATOM 1695 C CA . PRO A 1 205 ? -6.361 -9.988 -20.851 1.00 53.97 205 PRO A CA 1
ATOM 1696 C C . PRO A 1 205 ? -4.859 -9.699 -20.981 1.00 53.97 205 PRO A C 1
ATOM 1698 O O . PRO A 1 205 ? -4.300 -8.905 -20.228 1.00 53.97 205 PRO A O 1
ATOM 1701 N N . THR A 1 206 ? -4.208 -10.300 -21.977 1.00 49.41 206 THR A N 1
ATOM 1702 C CA . THR A 1 206 ? -2.775 -10.112 -22.278 1.00 49.41 206 THR A CA 1
ATOM 1703 C C . THR A 1 206 ? -2.431 -8.718 -22.814 1.00 49.41 206 THR A C 1
ATOM 1705 O O . THR A 1 206 ? -1.261 -8.408 -23.027 1.00 49.41 206 THR A O 1
ATOM 1708 N N . SER A 1 207 ? -3.423 -7.850 -23.029 1.00 48.00 207 SER A N 1
ATOM 1709 C CA . SER A 1 207 ? -3.214 -6.462 -23.426 1.00 48.00 207 SER A CA 1
ATOM 1710 C C . SER A 1 207 ? -4.257 -5.532 -22.806 1.00 48.00 207 SER A C 1
ATOM 1712 O O . SER A 1 207 ? -5.456 -5.812 -22.778 1.00 48.00 207 SER A O 1
ATOM 1714 N N . LEU A 1 208 ? -3.797 -4.372 -22.329 1.00 49.50 208 LEU A N 1
ATOM 1715 C CA . LEU A 1 208 ? -4.655 -3.272 -21.886 1.00 49.50 208 LEU A CA 1
ATOM 1716 C C . LEU A 1 208 ? -5.061 -2.427 -23.107 1.00 49.50 208 LEU A C 1
ATOM 1718 O O . LEU A 1 208 ? -4.744 -1.247 -23.196 1.00 49.50 208 LEU A O 1
ATOM 1722 N N . GLY A 1 209 ? -5.717 -3.061 -24.082 1.00 44.72 209 GLY A N 1
ATOM 1723 C CA . GLY A 1 209 ? -6.255 -2.405 -25.277 1.00 44.72 209 GLY A CA 1
ATOM 1724 C C . GLY A 1 209 ? -7.473 -1.523 -24.977 1.00 44.72 209 GLY A C 1
ATOM 1725 O O . GLY A 1 209 ? -8.191 -1.751 -24.002 1.00 44.72 209 GLY A O 1
ATOM 1726 N N . GLU A 1 210 ? -7.635 -0.494 -25.804 1.00 47.00 210 GLU A N 1
ATOM 1727 C CA . GLU A 1 210 ? -8.467 0.710 -25.668 1.00 47.00 210 GLU A CA 1
ATOM 1728 C C . GLU A 1 210 ? -9.974 0.476 -25.456 1.00 47.00 210 GLU A C 1
ATOM 1730 O O . GLU A 1 210 ? -10.605 -0.313 -26.158 1.00 47.00 210 GLU A O 1
ATOM 1735 N N . SER A 1 211 ? -10.539 1.238 -24.510 1.00 37.62 211 SER A N 1
ATOM 1736 C CA . SER A 1 211 ? -11.963 1.600 -24.403 1.00 37.62 211 SER A CA 1
ATOM 1737 C C . SER A 1 211 ? -12.128 2.853 -23.532 1.00 37.62 211 SER A C 1
ATOM 1739 O O . SER A 1 211 ? -11.702 2.826 -22.344 1.00 37.62 211 SER A O 1
#

Sequence (211 aa):
MVNTTERDRRIFDIFDTAPVTTRQLVKLNVFPSYQTANRRLIRLKKRKRGRTPRVIGTVAMHDSGREAKVYCSHRVSKIEHEVFLSEELIDWPIPFTMWKRGRNTDGFLRPDAEIDGLSIEFDRGYETQKQLRKQVVRYRDYDGFVVWCVPSVKQIDWIRKDASDNTLYKLHGASVLFDGQGRELSVAKLCDRILEIYQHPMGWPTSLGES